Protein AF-A0A936YTB4-F1 (afdb_monomer_lite)

pLDDT: mean 82.26, std 15.96, range [36.53, 97.0]

Radius of gyration: 29.15 Å; chains: 1; bounding box: 83×36×81 Å

Sequence (225 aa):
MTKDDSEAEDSPKGRVSIDFSCGPGAAGRKSPIIRAAVAPFEARGIAELSDGVVSHCEGEIEAIADSLRDSLLQAFRAGATHFRAVVYARPLDEDACRSYIDSMTPVLASL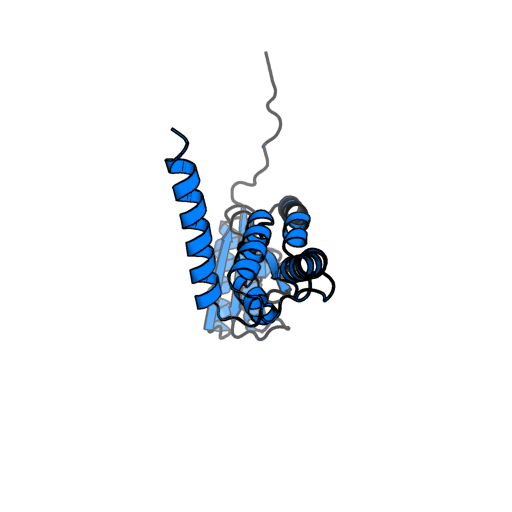NSEIVPINELRPSDVPLEWNGRLVAGVRELAAAPETVDVVDDQLRKARSIFGPLENLRRNERLKVLAWFRDQNVFQQRRAIDRIGVQMQVSRATIYNDMKALDRDDSDVSASGF

Foldseek 3Di:
DDDDDDDDPDFPQFKKKKKKFWDPDDFDDCDPLNCQLCVLCVVLVWDWDDLRGITMTMDGNVSVVRSNVRSVVRSVVSPTPDMDMDMGSGDDPVVVLVVVQVVCQVVLVVQQKDWAAPSRDDPPWDFDDDSNDGSTTIGRDDDDPPPCQPLNVLVVVLCVVLNQLEPDDLVSVLVSLVVCVVVVQVVDPCSLVVSCVRNVHDSVSSVVSVVVVVVVVVVVVVPPD

Organism: NCBI:txid2801340

Secondary structure (DSSP, 8-state):
------S-----TTEEEEEEEEESPPTTS--HHHHHHHHHHHTTT--EEE-SS-EEEEEEHHHHHHHHHHHHHHHHHTT-SEEEEEEESS---HHHHHHHHHHHHHHHHHTTEEEE-GGG--TTSEEEEETTEEEEEEEEPP--TTS--HHHHHHHHHHHHH---TT--HHHHHHHHHHHHHTTGGGSTTHHHHHHHHHT--HHHHHHHHHHHHHHHHHHHHS--

InterPro domains:
  IPR039445 Transcriptional regulator DauR-like, HTH domain [PF13309] (164-210)

Structure (mmCIF, N/CA/C/O backbone):
data_AF-A0A936YTB4-F1
#
_entry.id   AF-A0A936YTB4-F1
#
loop_
_atom_site.group_PDB
_atom_site.id
_atom_site.type_symbol
_atom_site.label_atom_id
_atom_site.label_alt_id
_atom_site.label_comp_id
_atom_site.label_asym_id
_atom_site.label_entity_id
_atom_site.label_seq_id
_atom_site.pdbx_PDB_ins_code
_atom_site.Cartn_x
_atom_site.Cartn_y
_atom_site.Cartn_z
_atom_site.occupancy
_atom_site.B_iso_or_equiv
_atom_site.auth_seq_id
_atom_site.auth_comp_id
_atom_site.auth_asym_id
_atom_site.auth_atom_id
_atom_site.pdbx_PDB_model_num
ATOM 1 N N . MET A 1 1 ? -50.003 -1.873 -15.690 1.00 38.47 1 MET A N 1
ATOM 2 C CA . MET A 1 1 ? -49.218 -3.103 -15.903 1.00 38.47 1 MET A CA 1
ATOM 3 C C . MET A 1 1 ? -47.769 -2.745 -15.616 1.00 38.47 1 MET A C 1
ATOM 5 O O . MET A 1 1 ? -47.223 -1.974 -16.386 1.00 38.47 1 MET A O 1
ATOM 9 N N . THR A 1 2 ? -47.288 -2.897 -14.373 1.00 36.53 2 THR A N 1
ATOM 10 C CA . THR A 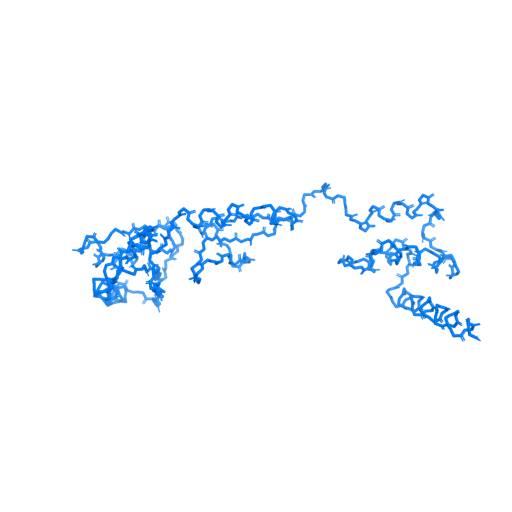1 2 ? -46.679 -4.128 -13.793 1.00 36.53 2 THR A CA 1
ATOM 11 C C . THR A 1 2 ? -45.489 -4.611 -14.618 1.00 36.53 2 THR A C 1
ATOM 13 O O . THR A 1 2 ? -45.676 -4.825 -15.807 1.00 36.53 2 THR A O 1
ATOM 16 N N . LYS A 1 3 ? -44.303 -4.911 -14.091 1.00 38.88 3 LYS A N 1
ATOM 17 C CA . LYS A 1 3 ? -43.636 -4.829 -12.776 1.00 38.88 3 LYS A CA 1
ATOM 18 C C . LYS A 1 3 ? -42.206 -5.351 -13.070 1.00 38.88 3 LYS A C 1
ATOM 20 O O . LYS A 1 3 ? -42.115 -6.216 -13.934 1.00 38.88 3 LYS A O 1
ATOM 25 N N . ASP A 1 4 ? -41.176 -4.794 -12.429 1.00 37.16 4 ASP A N 1
ATOM 26 C CA . ASP A 1 4 ? -39.853 -5.391 -12.094 1.00 37.16 4 ASP A CA 1
ATOM 27 C C . ASP A 1 4 ? -38.855 -4.226 -11.924 1.00 37.16 4 ASP A C 1
ATOM 29 O O . ASP A 1 4 ? -38.428 -3.643 -12.914 1.00 37.16 4 ASP A O 1
ATOM 33 N N . ASP A 1 5 ? -38.471 -3.723 -10.749 1.00 43.22 5 ASP A N 1
ATOM 34 C CA . ASP A 1 5 ? -38.626 -4.114 -9.340 1.00 43.22 5 ASP A CA 1
ATOM 35 C C . ASP A 1 5 ? -38.212 -5.550 -8.971 1.00 43.22 5 ASP A C 1
ATOM 37 O O . ASP A 1 5 ? -39.018 -6.301 -8.428 1.00 43.22 5 ASP A O 1
ATOM 41 N N . SER A 1 6 ? -36.941 -5.895 -9.224 1.00 38.47 6 SER A N 1
ATOM 42 C CA . SER A 1 6 ? -36.127 -6.855 -8.443 1.00 38.47 6 SER A CA 1
ATOM 43 C C . SER A 1 6 ? -34.658 -6.739 -8.923 1.00 38.47 6 SER A C 1
ATOM 45 O O . SER A 1 6 ? -34.424 -6.860 -10.118 1.00 38.47 6 SER A O 1
ATOM 47 N N . GLU A 1 7 ? -33.588 -6.484 -8.169 1.00 40.41 7 GLU A N 1
ATOM 48 C CA . GLU A 1 7 ? -33.283 -6.577 -6.741 1.00 40.41 7 GLU A CA 1
ATOM 49 C C . GLU A 1 7 ? -32.127 -5.592 -6.452 1.00 40.41 7 GLU A C 1
ATOM 51 O O . GLU A 1 7 ? -31.047 -5.693 -7.029 1.00 40.41 7 GLU A O 1
ATOM 56 N N . ALA A 1 8 ? -32.344 -4.617 -5.570 1.00 38.25 8 ALA A N 1
ATOM 57 C CA . ALA A 1 8 ? -31.276 -3.862 -4.904 1.00 38.25 8 ALA A CA 1
ATOM 58 C C . ALA A 1 8 ? -31.731 -3.499 -3.479 1.00 38.25 8 ALA A C 1
ATOM 60 O O . ALA A 1 8 ? -31.551 -2.382 -2.999 1.00 38.25 8 ALA A O 1
ATOM 61 N N . GLU A 1 9 ? -32.393 -4.447 -2.820 1.00 46.56 9 GLU A N 1
ATOM 62 C CA . GLU A 1 9 ? -32.713 -4.408 -1.397 1.00 46.56 9 GLU A CA 1
ATOM 63 C C . GLU A 1 9 ? -31.833 -5.452 -0.718 1.00 46.56 9 GLU A C 1
ATOM 65 O O . GLU A 1 9 ? -32.149 -6.629 -0.802 1.00 46.56 9 GLU A O 1
ATOM 70 N N . ASP A 1 10 ? -30.702 -5.022 -0.144 1.00 43.62 10 ASP A N 1
ATOM 71 C CA . ASP A 1 10 ? -30.275 -5.377 1.226 1.00 43.62 10 ASP A CA 1
ATOM 72 C C . ASP A 1 10 ? -28.914 -4.727 1.577 1.00 43.62 10 ASP A C 1
ATOM 74 O O . ASP A 1 10 ? -27.936 -5.383 1.921 1.00 43.62 10 ASP A O 1
ATOM 78 N N . SER A 1 11 ? -28.786 -3.400 1.441 1.00 44.41 11 SER A N 1
ATOM 79 C CA . SER A 1 11 ? -27.712 -2.697 2.160 1.00 44.41 11 SER A CA 1
ATOM 80 C C . SER A 1 11 ? -28.238 -2.380 3.558 1.00 44.41 11 SER A C 1
ATOM 82 O O . SER A 1 11 ? -29.158 -1.560 3.659 1.00 44.41 11 SER A O 1
ATOM 84 N N . PRO A 1 12 ? -27.697 -2.980 4.632 1.00 50.56 12 PRO A N 1
ATOM 85 C CA . PRO A 1 12 ? -28.202 -2.758 5.977 1.00 50.56 12 PRO A CA 1
ATOM 86 C C . PRO A 1 12 ? -27.953 -1.300 6.368 1.00 50.56 12 PRO A C 1
ATOM 88 O O . PRO A 1 12 ? -26.831 -0.883 6.665 1.00 50.56 12 PRO A O 1
ATOM 91 N N . LYS A 1 13 ? -29.015 -0.488 6.314 1.00 61.41 13 LYS A N 1
ATOM 92 C CA . LYS A 1 13 ? -29.000 0.905 6.765 1.00 61.41 13 LYS A CA 1
ATOM 93 C C . LYS A 1 13 ? -28.624 0.912 8.245 1.00 61.41 13 LYS A C 1
ATOM 95 O O . LYS A 1 13 ? -29.431 0.499 9.064 1.00 61.41 13 LYS A O 1
ATOM 100 N N . GLY A 1 14 ? -27.424 1.392 8.565 1.00 76.69 14 GLY A N 1
ATOM 101 C CA . GLY A 1 14 ? -26.952 1.512 9.947 1.00 76.69 14 GLY A CA 1
ATOM 102 C C . GLY A 1 14 ? -25.725 0.673 10.284 1.00 76.69 14 GLY A C 1
ATOM 103 O O . GLY A 1 14 ? -25.121 0.929 11.317 1.00 76.69 14 GLY A O 1
ATOM 104 N N . ARG A 1 15 ? -25.276 -0.245 9.418 1.00 85.31 15 ARG A N 1
ATOM 105 C CA . ARG A 1 15 ? -24.052 -1.017 9.681 1.00 85.31 15 ARG A CA 1
ATOM 106 C C . ARG A 1 15 ? -22.805 -0.329 9.155 1.00 85.31 15 ARG A C 1
ATOM 108 O O . ARG A 1 15 ? -22.782 0.184 8.038 1.00 85.31 15 ARG A O 1
ATOM 115 N N . VAL A 1 16 ? -21.754 -0.369 9.960 1.00 88.94 16 VAL A N 1
ATOM 116 C CA . VAL A 1 16 ? -20.437 0.175 9.635 1.00 88.94 16 VAL A CA 1
ATOM 117 C C . VAL A 1 16 ? -19.369 -0.864 9.921 1.00 88.94 16 VAL A C 1
ATOM 119 O O . VAL A 1 16 ? -19.544 -1.756 10.758 1.00 88.94 16 VAL A O 1
ATOM 122 N N . SER A 1 17 ? -18.245 -0.720 9.235 1.00 87.38 17 SER A N 1
ATOM 123 C CA . SER A 1 17 ? -17.042 -1.483 9.526 1.00 87.38 17 SER A CA 1
ATOM 124 C C . SER A 1 17 ? -15.992 -0.552 10.125 1.00 87.38 17 SER A C 1
ATOM 126 O O . SER A 1 17 ? -15.953 0.640 9.812 1.00 87.38 17 SER A O 1
ATOM 128 N N . ILE A 1 18 ? -15.157 -1.060 11.022 1.00 89.12 18 ILE A N 1
ATOM 129 C CA . ILE A 1 18 ? -14.092 -0.288 11.658 1.00 89.12 18 ILE A CA 1
ATOM 130 C C . ILE A 1 18 ? -12.795 -1.079 11.647 1.00 89.12 18 ILE A C 1
ATOM 132 O O . ILE A 1 18 ? -12.774 -2.250 12.017 1.00 89.12 18 ILE A O 1
ATOM 136 N N . ASP A 1 19 ? -11.723 -0.395 11.267 1.00 88.75 19 ASP A N 1
ATOM 137 C CA . ASP A 1 19 ? -10.351 -0.869 11.396 1.00 88.75 19 ASP A CA 1
ATOM 138 C C . ASP A 1 19 ? -9.654 -0.006 12.445 1.00 88.75 19 ASP A C 1
ATOM 140 O O . ASP A 1 19 ? -9.625 1.224 12.324 1.00 88.75 19 ASP A O 1
ATOM 144 N N . PHE A 1 20 ? -9.096 -0.616 13.491 1.00 89.50 20 PHE A N 1
ATOM 145 C CA . PHE A 1 20 ? -8.374 0.123 14.526 1.00 89.50 20 PHE A CA 1
ATOM 146 C C . PHE A 1 20 ? -7.052 -0.525 14.935 1.00 89.50 20 PHE A C 1
ATOM 148 O O . PHE A 1 20 ? -6.851 -1.732 14.829 1.00 89.50 20 PHE A O 1
ATOM 155 N N . SER A 1 21 ? -6.126 0.306 15.411 1.00 88.00 21 SER A N 1
ATOM 156 C CA . SER A 1 21 ? -4.825 -0.118 15.925 1.00 88.00 21 SER A CA 1
ATOM 157 C C . SER A 1 21 ? -4.344 0.783 17.062 1.00 88.00 21 SER A C 1
ATOM 159 O O . SER A 1 21 ? -4.637 1.981 17.125 1.00 88.00 21 SER A O 1
ATOM 161 N N . CYS A 1 22 ? -3.573 0.209 17.983 1.00 86.81 22 CYS A N 1
ATOM 162 C CA . CYS A 1 22 ? -3.023 0.910 19.142 1.00 86.81 22 CYS A CA 1
ATOM 163 C C . CYS A 1 22 ? -1.668 0.318 19.554 1.00 86.81 22 CYS A C 1
ATOM 165 O O . CYS A 1 22 ? -1.460 -0.892 19.459 1.00 86.81 22 CYS A O 1
ATOM 167 N N . GLY A 1 23 ? -0.746 1.165 20.018 1.00 81.38 23 GLY A N 1
ATOM 168 C CA . GLY A 1 23 ? 0.627 0.774 20.367 1.00 81.38 23 GLY A CA 1
ATOM 169 C C . GLY A 1 23 ? 1.121 1.379 21.686 1.00 81.38 23 GLY A C 1
ATOM 170 O O . GLY A 1 23 ? 0.401 2.193 22.258 1.00 81.38 23 GLY A O 1
ATOM 171 N N . PRO A 1 24 ? 2.317 1.003 22.194 1.00 68.75 24 PRO A N 1
ATOM 172 C CA . PRO A 1 24 ? 3.415 0.370 21.457 1.00 68.75 24 PRO A CA 1
ATOM 173 C C . PRO A 1 24 ? 3.308 -1.164 21.466 1.00 68.75 24 PRO A C 1
ATOM 175 O O . PRO A 1 24 ? 3.746 -1.834 22.397 1.00 68.75 24 PRO A O 1
ATOM 178 N N . GLY A 1 25 ? 2.694 -1.754 20.443 1.00 58.00 25 GLY A N 1
ATOM 179 C CA . GLY A 1 25 ? 2.668 -3.203 20.257 1.00 58.00 25 GLY A CA 1
ATOM 180 C C . GLY A 1 25 ? 3.767 -3.601 19.282 1.00 58.00 25 GLY A C 1
ATOM 181 O O . GLY A 1 25 ? 3.726 -3.183 18.131 1.00 58.00 25 GLY A O 1
ATOM 182 N N . ALA A 1 26 ? 4.753 -4.384 19.724 1.00 48.59 26 ALA A N 1
ATOM 183 C CA . ALA A 1 26 ? 5.657 -5.064 18.799 1.00 48.59 26 ALA A CA 1
ATOM 184 C C . ALA A 1 26 ? 4.886 -6.175 18.062 1.00 48.59 26 ALA A C 1
ATOM 186 O O . ALA A 1 26 ? 4.072 -6.870 18.676 1.00 48.59 26 ALA A O 1
ATOM 187 N N . ALA A 1 27 ? 5.146 -6.337 16.763 1.00 50.81 27 ALA A N 1
ATOM 188 C CA . ALA A 1 27 ? 4.494 -7.335 15.917 1.00 50.81 27 ALA A CA 1
ATOM 189 C C . ALA A 1 27 ? 4.595 -8.759 16.510 1.00 50.81 27 ALA A C 1
ATOM 191 O O . ALA A 1 27 ? 5.645 -9.159 17.015 1.00 50.81 27 ALA A O 1
ATOM 192 N N . GLY A 1 28 ? 3.506 -9.534 16.428 1.00 48.72 28 GLY A N 1
ATOM 193 C CA . GLY A 1 28 ? 3.531 -10.994 16.619 1.00 48.72 28 GLY A CA 1
ATOM 194 C C . GLY A 1 28 ? 2.867 -11.567 17.881 1.00 48.72 28 GLY A C 1
ATOM 195 O O . GLY A 1 28 ? 2.700 -12.781 17.958 1.00 48.72 28 GLY A O 1
ATOM 196 N N . ARG A 1 29 ? 2.432 -10.759 18.861 1.00 55.53 29 ARG A N 1
ATOM 197 C CA . ARG A 1 29 ? 1.528 -11.199 19.954 1.00 55.53 29 ARG A CA 1
ATOM 198 C C . ARG A 1 29 ? 0.575 -10.068 20.339 1.00 55.53 29 ARG A C 1
ATOM 200 O O . ARG A 1 29 ? 1.032 -8.942 20.506 1.00 55.53 29 ARG A O 1
ATOM 207 N N . LYS A 1 30 ? -0.719 -10.363 20.567 1.00 61.91 30 LYS A N 1
ATOM 208 C CA . LYS A 1 30 ? -1.669 -9.369 21.109 1.00 61.91 30 LYS A CA 1
ATOM 209 C C . LYS A 1 30 ? -1.152 -8.868 22.460 1.00 61.91 30 LYS A C 1
ATOM 211 O O . LYS A 1 30 ? -1.231 -9.565 23.478 1.00 61.91 30 LYS A O 1
ATOM 216 N N . SER A 1 31 ? -0.580 -7.668 22.440 1.00 74.38 31 SER A N 1
ATOM 217 C CA . SER A 1 31 ? -0.161 -6.926 23.624 1.00 74.38 31 SER A CA 1
ATOM 218 C C . SER A 1 31 ? -1.348 -6.795 24.591 1.00 74.38 31 SER A C 1
ATOM 220 O O . SER A 1 31 ? -2.493 -6.739 24.131 1.00 74.38 31 SER A O 1
ATOM 222 N N . PRO A 1 32 ? -1.124 -6.718 25.917 1.00 82.81 32 PRO A N 1
ATOM 223 C CA . PRO A 1 32 ? -2.170 -6.333 26.867 1.00 82.81 32 PRO A CA 1
ATOM 224 C C . PRO A 1 32 ? -2.962 -5.093 26.424 1.00 82.81 32 PRO A C 1
ATOM 226 O O . PRO A 1 32 ? -4.165 -5.036 26.656 1.00 82.81 32 PRO A O 1
ATOM 229 N N . ILE A 1 33 ? -2.310 -4.162 25.716 1.00 86.81 33 ILE A N 1
ATOM 230 C CA . ILE A 1 33 ? -2.932 -2.969 25.130 1.00 86.81 33 ILE A CA 1
ATOM 231 C C . ILE A 1 33 ? -3.967 -3.343 24.060 1.00 86.81 33 ILE A C 1
ATOM 233 O O . ILE A 1 33 ? -5.092 -2.862 24.112 1.00 86.81 33 ILE A O 1
ATOM 237 N N . ILE A 1 34 ? -3.618 -4.237 23.126 1.00 85.88 34 ILE A N 1
ATOM 238 C CA . ILE A 1 34 ? -4.533 -4.678 22.060 1.00 85.88 34 ILE A CA 1
ATOM 239 C C . ILE A 1 34 ? -5.717 -5.432 22.669 1.00 85.88 34 ILE A C 1
ATOM 241 O O . ILE A 1 34 ? -6.857 -5.162 22.317 1.00 85.88 34 ILE A O 1
ATOM 245 N N . ARG A 1 35 ? -5.479 -6.319 23.646 1.00 87.75 35 ARG A N 1
ATOM 246 C CA . ARG A 1 35 ? -6.578 -7.006 24.350 1.00 87.75 35 ARG A CA 1
ATOM 247 C C . ARG A 1 35 ? -7.530 -6.024 25.037 1.00 87.75 35 ARG A C 1
ATOM 249 O O . ARG A 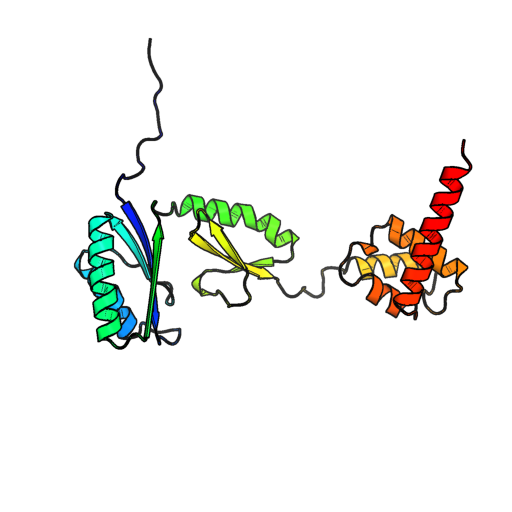1 35 ? -8.738 -6.194 24.940 1.00 87.75 35 ARG A O 1
ATOM 256 N N . ALA A 1 36 ? -6.995 -4.995 25.694 1.00 90.56 36 ALA A N 1
ATOM 257 C CA . ALA A 1 36 ? -7.808 -3.954 26.320 1.00 90.56 36 ALA A CA 1
ATOM 258 C C . ALA A 1 36 ? -8.600 -3.130 25.289 1.00 90.56 36 ALA A C 1
ATOM 260 O O . ALA A 1 36 ? -9.737 -2.753 25.550 1.00 90.56 36 ALA A O 1
ATOM 261 N N . ALA A 1 37 ? -8.025 -2.874 24.113 1.00 91.06 37 ALA A N 1
ATOM 262 C CA . ALA A 1 37 ? -8.711 -2.180 23.029 1.00 91.06 37 ALA A CA 1
ATOM 263 C C . ALA A 1 37 ? -9.830 -3.030 22.396 1.00 91.06 37 ALA A C 1
ATOM 265 O O . ALA A 1 37 ? -10.857 -2.495 21.989 1.00 91.06 37 ALA A O 1
ATOM 266 N N . VAL A 1 38 ? -9.660 -4.348 22.327 1.00 91.38 38 VAL A N 1
ATOM 267 C CA . VAL A 1 38 ? -10.633 -5.268 21.717 1.00 91.38 38 VAL A CA 1
ATOM 268 C C . VAL A 1 38 ? -11.798 -5.596 22.652 1.00 91.38 38 VAL A C 1
ATOM 270 O O . VAL A 1 38 ? -12.937 -5.687 22.196 1.00 91.38 38 VAL A O 1
ATOM 273 N N . ALA A 1 39 ? -11.544 -5.732 23.957 1.00 92.94 39 ALA A N 1
ATOM 274 C CA . ALA A 1 39 ? -12.531 -6.210 24.929 1.00 92.94 39 ALA A CA 1
ATOM 275 C C . ALA A 1 39 ? -13.912 -5.510 24.870 1.00 92.94 39 ALA A C 1
ATOM 277 O O . ALA A 1 39 ? -14.925 -6.193 25.032 1.00 92.94 39 ALA A O 1
ATOM 278 N N . PRO A 1 40 ? -14.025 -4.190 24.611 1.00 95.56 40 PRO A N 1
ATOM 279 C CA . PRO A 1 40 ? -15.326 -3.526 24.487 1.00 95.56 40 PRO A CA 1
ATOM 280 C C . PRO A 1 40 ? -16.185 -3.974 23.304 1.00 95.56 40 PRO A C 1
ATOM 282 O O . PRO A 1 40 ? -17.411 -3.885 23.403 1.00 95.56 40 PRO A O 1
ATOM 285 N N . PHE A 1 41 ? -15.556 -4.430 22.216 1.00 94.06 41 PHE A N 1
ATOM 286 C CA . PHE A 1 41 ? -16.239 -4.998 21.053 1.00 94.06 41 PHE A CA 1
ATOM 287 C C . PHE A 1 41 ? -16.739 -6.410 21.377 1.00 94.06 41 PHE A C 1
ATOM 289 O O . PHE A 1 41 ? -17.930 -6.691 21.234 1.00 94.06 41 PHE A O 1
ATOM 296 N N . GLU A 1 42 ? -15.871 -7.259 21.938 1.00 91.31 42 GLU A N 1
A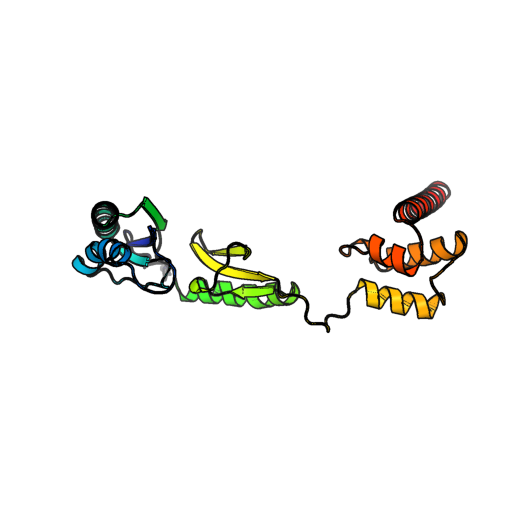TOM 297 C CA . GLU A 1 42 ? -16.225 -8.625 22.357 1.00 91.31 42 GLU A CA 1
ATOM 298 C C . GLU A 1 42 ? -17.358 -8.635 23.395 1.00 91.31 42 GLU A C 1
ATOM 300 O O . GLU A 1 42 ? -18.299 -9.422 23.287 1.00 91.31 42 GLU A O 1
ATOM 305 N N . ALA A 1 43 ? -17.327 -7.715 24.367 1.00 92.38 43 ALA A N 1
ATOM 306 C CA . ALA A 1 43 ? -18.363 -7.582 25.395 1.00 92.38 43 ALA A CA 1
ATOM 307 C C . ALA A 1 43 ? -19.756 -7.252 24.827 1.00 92.38 43 ALA A C 1
ATOM 309 O O . ALA A 1 43 ? -20.764 -7.477 25.497 1.00 92.38 43 ALA A O 1
ATOM 310 N N . ARG A 1 44 ? -19.817 -6.722 23.600 1.00 93.12 44 ARG A N 1
ATOM 311 C CA . ARG A 1 44 ? -21.055 -6.418 22.870 1.00 93.12 44 ARG A CA 1
ATOM 312 C C . ARG A 1 44 ? -21.384 -7.460 21.800 1.00 93.12 44 ARG A C 1
ATOM 314 O O . ARG A 1 44 ? -22.303 -7.251 21.016 1.00 93.12 44 ARG A O 1
ATOM 321 N N . GLY A 1 45 ? -20.653 -8.576 21.770 1.00 88.62 45 GLY A N 1
ATOM 322 C CA . GLY A 1 45 ? -20.836 -9.637 20.781 1.00 88.62 45 GLY A CA 1
ATOM 323 C C . GLY A 1 45 ? -20.379 -9.253 19.373 1.00 88.62 45 GLY A C 1
ATOM 324 O O . GLY A 1 45 ? -20.770 -9.912 18.413 1.00 88.62 45 GLY A O 1
ATOM 325 N N . ILE A 1 46 ? -19.573 -8.197 19.235 1.00 89.88 46 ILE A N 1
ATOM 326 C CA . ILE A 1 46 ? -19.010 -7.784 17.951 1.00 89.88 46 ILE A CA 1
ATOM 327 C C . ILE A 1 46 ? -17.738 -8.595 17.726 1.00 89.88 46 ILE A C 1
ATOM 329 O O . ILE A 1 46 ? -16.769 -8.464 18.477 1.00 89.88 46 ILE A O 1
ATOM 333 N N . ALA A 1 47 ? -17.765 -9.459 16.713 1.00 81.94 47 ALA A N 1
ATOM 334 C CA . ALA A 1 47 ? -16.628 -10.295 16.367 1.00 81.94 47 ALA A CA 1
ATOM 335 C C . ALA A 1 47 ? -15.468 -9.435 15.854 1.00 81.94 47 ALA A C 1
ATOM 337 O O . ALA A 1 47 ? -15.651 -8.574 14.993 1.00 81.94 47 ALA A O 1
ATOM 338 N N . GLU A 1 48 ? -14.276 -9.703 16.380 1.00 80.56 48 GLU A N 1
ATOM 339 C CA . GLU A 1 48 ? -13.037 -9.114 15.896 1.00 80.56 48 GLU A CA 1
ATOM 340 C C . GLU A 1 48 ? -12.330 -10.102 14.963 1.00 80.56 48 GLU A C 1
ATOM 342 O O . GLU A 1 48 ? -12.014 -11.233 15.344 1.00 80.56 48 GLU A O 1
ATOM 347 N N . LEU A 1 49 ? -12.005 -9.639 13.763 1.00 74.62 49 LEU A N 1
ATOM 348 C CA . LEU A 1 49 ? -11.040 -10.266 12.872 1.00 74.62 49 LEU A CA 1
ATOM 349 C C . LEU A 1 49 ? -9.719 -9.509 13.028 1.00 74.62 49 LEU A C 1
ATOM 351 O O . LEU A 1 49 ? -9.628 -8.328 12.715 1.00 74.62 49 LEU A O 1
ATOM 355 N N . SER A 1 50 ? -8.693 -10.164 13.567 1.00 69.62 50 SER A N 1
ATOM 356 C CA . SER A 1 50 ? -7.386 -9.538 13.790 1.00 69.62 50 SER A CA 1
ATOM 357 C C . SER A 1 50 ? -6.336 -10.179 12.906 1.00 69.62 50 SER A C 1
ATOM 359 O O . SER A 1 50 ? -6.166 -11.398 12.934 1.00 69.62 50 SER A O 1
ATOM 361 N N . ASP A 1 51 ? -5.582 -9.353 12.192 1.00 62.62 51 ASP A N 1
ATOM 362 C CA . ASP A 1 51 ? -4.430 -9.783 11.397 1.00 62.62 51 ASP A CA 1
ATOM 363 C C . ASP A 1 51 ? -3.099 -9.686 12.180 1.00 62.62 51 ASP A C 1
ATOM 365 O O . ASP A 1 51 ? -2.021 -9.975 11.660 1.00 62.62 51 ASP A O 1
ATOM 369 N N . GLY A 1 52 ? -3.176 -9.307 13.463 1.00 59.81 52 GLY A N 1
ATOM 370 C CA . GLY A 1 52 ? -2.037 -9.110 14.360 1.00 59.81 52 GLY A CA 1
ATOM 371 C C . GLY A 1 52 ? -1.504 -7.673 14.420 1.00 59.81 52 GLY A C 1
ATOM 372 O O . GLY A 1 52 ? -0.706 -7.382 15.316 1.00 59.81 52 GLY A O 1
ATOM 373 N N . VAL A 1 53 ? -1.957 -6.780 13.535 1.00 65.38 53 VAL A N 1
ATOM 374 C CA . VAL A 1 53 ? -1.558 -5.359 13.475 1.00 65.38 53 VAL A CA 1
ATOM 375 C C . VAL A 1 53 ? -2.775 -4.437 13.570 1.00 65.38 53 VAL A C 1
ATOM 377 O O . VAL A 1 53 ? -2.726 -3.411 14.256 1.00 65.38 53 VAL A O 1
ATOM 380 N N . VAL A 1 54 ? -3.869 -4.823 12.923 1.00 76.12 54 VAL A N 1
ATOM 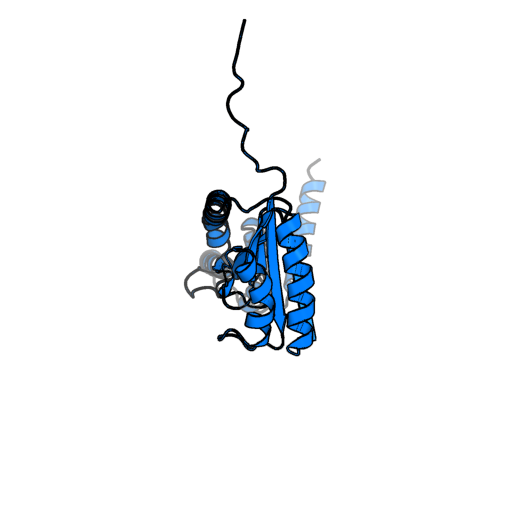381 C CA . VAL A 1 54 ? -5.145 -4.119 12.874 1.00 76.12 54 VAL A CA 1
ATOM 382 C C . VAL A 1 54 ? -6.249 -5.058 13.360 1.00 76.12 54 VAL A C 1
ATOM 384 O O . VAL A 1 54 ? -6.261 -6.263 13.100 1.00 76.12 54 VAL A O 1
ATOM 387 N N . SER A 1 55 ? -7.168 -4.488 14.127 1.00 85.12 55 SER A N 1
ATOM 388 C CA . SER A 1 55 ? -8.390 -5.133 14.584 1.00 85.12 55 SER A CA 1
ATOM 389 C C . SER A 1 55 ? -9.542 -4.656 13.712 1.00 85.12 55 SER A C 1
ATOM 391 O O . SER A 1 55 ? -9.783 -3.449 13.619 1.00 85.12 55 SER A O 1
ATOM 393 N N . HIS A 1 56 ? -10.234 -5.601 13.084 1.00 86.50 56 HIS A N 1
ATOM 394 C CA . HIS A 1 56 ? -11.388 -5.354 12.238 1.00 86.50 56 HIS A CA 1
ATOM 395 C C . HIS A 1 56 ? -12.676 -5.790 12.934 1.00 86.50 56 HIS A C 1
ATOM 397 O O . HIS A 1 56 ? -12.774 -6.930 13.390 1.00 86.50 56 HIS A O 1
ATOM 403 N N . CYS A 1 57 ? -13.669 -4.906 12.977 1.00 88.50 57 CYS A N 1
ATOM 404 C CA . CYS A 1 57 ? -14.986 -5.188 13.539 1.00 88.50 57 CYS A CA 1
ATOM 405 C C . CYS A 1 57 ? -16.089 -4.658 12.616 1.00 88.50 57 CYS A C 1
ATOM 407 O O . CYS A 1 57 ? -15.941 -3.601 12.000 1.00 88.50 57 CYS A O 1
ATOM 409 N N . GLU A 1 58 ? -17.236 -5.335 12.594 1.00 88.69 58 GLU A N 1
ATOM 410 C CA . GLU A 1 58 ? -18.428 -4.885 11.870 1.00 88.69 58 GLU A CA 1
ATOM 411 C C . GLU A 1 58 ? -19.672 -4.970 12.751 1.00 88.69 58 GLU A C 1
ATOM 413 O O . GLU A 1 58 ? -19.857 -5.928 13.502 1.00 88.69 58 GLU A O 1
ATOM 418 N N . GLY A 1 59 ? -20.559 -3.983 12.648 1.00 89.12 59 GLY A N 1
ATOM 419 C CA . GLY A 1 59 ? -21.789 -3.971 13.432 1.00 89.12 59 GLY A CA 1
ATOM 420 C C . GLY A 1 59 ? -22.636 -2.732 13.191 1.00 89.12 59 GLY A C 1
ATOM 421 O O . GLY A 1 59 ? -22.330 -1.916 12.324 1.00 89.12 59 GLY A O 1
ATOM 422 N N . GLU A 1 60 ? -23.707 -2.595 13.968 1.00 90.75 60 GLU A N 1
ATOM 423 C CA . GLU A 1 60 ? -24.546 -1.392 13.962 1.00 90.75 60 GLU A CA 1
ATOM 424 C C . GLU A 1 60 ? -23.754 -0.165 14.431 1.00 90.75 60 GLU A C 1
ATOM 426 O O . GLU A 1 60 ? -22.911 -0.254 15.330 1.00 90.75 60 GLU A O 1
ATOM 431 N N . ILE A 1 61 ? -24.035 0.992 13.835 1.00 90.38 61 ILE A N 1
ATOM 432 C CA . ILE A 1 61 ? -23.277 2.229 14.028 1.00 90.38 61 ILE A CA 1
ATOM 433 C C . ILE A 1 61 ? -23.249 2.672 15.488 1.00 90.38 61 ILE A C 1
ATOM 435 O O . ILE A 1 61 ? -22.181 3.051 15.972 1.00 90.38 61 ILE A O 1
ATOM 439 N N . GLU A 1 62 ? -24.365 2.575 16.221 1.00 91.25 62 GLU A N 1
ATOM 440 C CA . GLU A 1 62 ? -24.382 2.923 17.644 1.00 91.25 62 GLU A CA 1
ATOM 441 C C . GLU A 1 62 ? -23.512 1.961 18.461 1.00 91.25 62 GLU A C 1
ATOM 443 O O . GLU A 1 62 ? -22.725 2.395 19.304 1.00 91.25 62 GLU A O 1
ATOM 448 N N . ALA A 1 63 ? -23.591 0.659 18.169 1.00 92.81 63 ALA A N 1
ATOM 449 C CA . ALA A 1 63 ? -22.813 -0.359 18.869 1.00 92.81 63 ALA A CA 1
ATOM 450 C C . ALA A 1 63 ? -21.307 -0.202 18.606 1.00 92.81 63 ALA A C 1
ATOM 452 O O . ALA A 1 63 ? -20.501 -0.316 19.536 1.00 92.81 63 ALA A O 1
ATOM 453 N N . ILE A 1 64 ? -20.920 0.113 17.367 1.00 93.56 64 ILE A N 1
ATOM 454 C CA . ILE A 1 64 ? -19.530 0.398 16.995 1.00 93.56 64 ILE A CA 1
ATOM 455 C C . ILE A 1 64 ? -19.045 1.695 17.647 1.00 93.56 64 ILE A C 1
ATOM 457 O O . ILE A 1 64 ? -17.946 1.711 18.200 1.00 93.56 64 ILE A O 1
ATOM 461 N N . ALA A 1 65 ? -19.849 2.760 17.650 1.00 93.44 65 ALA A N 1
ATOM 462 C CA . ALA A 1 65 ? -19.478 4.035 18.263 1.00 93.44 65 ALA A CA 1
ATOM 463 C C . ALA A 1 65 ? -19.259 3.908 19.782 1.00 93.44 65 ALA A C 1
ATOM 465 O O . ALA A 1 65 ? -18.246 4.386 20.305 1.00 93.44 65 ALA A O 1
ATOM 466 N N . ASP A 1 66 ? -20.160 3.217 20.486 1.00 95.50 66 ASP A N 1
ATOM 467 C CA . ASP A 1 66 ? -20.013 2.944 21.918 1.00 95.50 66 ASP A CA 1
ATOM 468 C C . ASP A 1 66 ? -18.793 2.061 22.213 1.00 95.50 66 ASP A C 1
ATOM 470 O O . ASP A 1 66 ? -18.047 2.327 23.161 1.00 95.50 66 ASP A O 1
ATOM 474 N N . SER A 1 67 ? -18.555 1.039 21.384 1.00 96.69 67 SER A N 1
ATOM 475 C CA . SER A 1 67 ? -17.380 0.166 21.508 1.00 96.69 67 SER A CA 1
ATOM 476 C C . SER A 1 67 ? -16.084 0.937 21.290 1.00 96.69 67 SER A C 1
ATOM 478 O O . SER A 1 67 ? -15.146 0.789 22.069 1.00 96.69 67 SER A O 1
ATOM 480 N N . LEU A 1 68 ? -16.039 1.805 20.276 1.00 95.56 68 LEU A N 1
ATOM 481 C CA . LEU A 1 68 ? -14.882 2.631 19.947 1.00 95.56 68 LEU A CA 1
ATOM 482 C C . LEU A 1 68 ? -14.541 3.606 21.080 1.00 95.56 68 LEU A C 1
ATOM 484 O O . LEU A 1 68 ? -13.370 3.738 21.442 1.00 95.56 68 LEU A O 1
ATOM 488 N N . ARG A 1 69 ? -15.551 4.257 21.675 1.00 96.75 69 ARG A N 1
ATOM 489 C CA . ARG A 1 69 ? -15.362 5.131 22.845 1.00 96.75 69 ARG A CA 1
ATOM 490 C C . ARG A 1 69 ? -14.687 4.372 23.985 1.00 96.75 69 ARG A C 1
ATOM 492 O O . ARG A 1 69 ? -13.684 4.832 24.532 1.00 96.75 69 ARG A O 1
ATOM 499 N N . ASP A 1 70 ? -15.243 3.221 24.349 1.00 97.00 70 ASP A N 1
ATOM 500 C CA . ASP A 1 70 ? -14.751 2.432 25.477 1.00 97.00 70 ASP A CA 1
ATOM 501 C C . ASP A 1 70 ? -13.370 1.824 25.170 1.00 97.00 70 ASP A C 1
ATOM 503 O O . ASP A 1 70 ? -12.501 1.802 26.042 1.00 97.00 70 ASP A O 1
ATOM 507 N N . SER A 1 71 ? -13.147 1.399 23.923 1.00 95.06 71 SER A N 1
ATOM 508 C CA . SER A 1 71 ? -11.881 0.864 23.405 1.00 95.06 71 SER A CA 1
ATOM 509 C C . SER A 1 71 ? -10.752 1.878 23.518 1.00 95.06 71 SER A C 1
ATOM 511 O O . SER A 1 71 ? -9.714 1.581 24.113 1.00 95.06 71 SER A O 1
ATOM 513 N N . LEU A 1 72 ? -10.985 3.107 23.049 1.00 94.94 72 LEU A N 1
ATOM 514 C CA . LEU A 1 72 ? -10.027 4.202 23.150 1.00 94.94 72 LEU A CA 1
ATOM 515 C C . LEU A 1 72 ? -9.638 4.453 24.614 1.00 94.94 72 LEU A C 1
ATOM 517 O O . LEU A 1 72 ? -8.452 4.519 24.943 1.00 94.94 72 LEU A O 1
ATOM 521 N N . LEU A 1 73 ? -10.623 4.537 25.515 1.00 95.81 73 LEU A N 1
ATOM 522 C CA . LEU A 1 73 ? -10.373 4.764 26.941 1.00 95.81 73 LEU A CA 1
ATOM 523 C C . LEU A 1 73 ? -9.582 3.618 27.587 1.00 95.81 73 LEU A C 1
ATOM 525 O O . LEU A 1 73 ? -8.666 3.871 28.375 1.00 95.81 73 LEU A O 1
ATOM 529 N N . GLN A 1 74 ? -9.921 2.367 27.277 1.00 94.56 74 GLN A N 1
ATOM 530 C CA . GLN A 1 74 ? -9.237 1.199 27.834 1.00 94.56 74 GLN A CA 1
ATOM 531 C C . GLN A 1 74 ? -7.815 1.047 27.289 1.00 94.56 74 GLN A C 1
ATOM 533 O O . GLN A 1 74 ? -6.903 0.767 28.068 1.00 94.56 74 GLN A O 1
ATOM 538 N N . ALA A 1 75 ? -7.599 1.315 26.000 1.00 92.00 75 ALA A N 1
ATOM 539 C CA . ALA A 1 75 ? -6.277 1.289 25.385 1.00 92.00 75 ALA A CA 1
ATOM 540 C C . ALA A 1 75 ? -5.320 2.280 26.070 1.00 92.00 75 ALA A C 1
ATOM 542 O O . ALA A 1 75 ? -4.231 1.893 26.497 1.00 92.00 75 ALA A O 1
ATOM 543 N N . PHE A 1 76 ? -5.738 3.538 26.257 1.00 92.81 76 PHE A N 1
ATOM 544 C CA . PHE A 1 76 ? -4.907 4.542 26.935 1.00 92.81 76 PHE A CA 1
ATOM 545 C C . PHE A 1 76 ? -4.666 4.211 28.412 1.00 92.81 76 PHE A C 1
ATOM 547 O O . PHE A 1 76 ? -3.548 4.372 28.900 1.00 92.81 76 PHE A O 1
ATOM 554 N N . ARG A 1 77 ? -5.664 3.666 29.123 1.00 92.38 77 ARG A N 1
ATOM 555 C CA . ARG A 1 77 ? -5.480 3.177 30.505 1.00 92.38 77 ARG A CA 1
ATOM 556 C C . ARG A 1 77 ? -4.498 2.009 30.596 1.00 92.38 77 ARG A C 1
ATOM 558 O O . ARG A 1 77 ? -3.795 1.891 31.594 1.00 92.38 77 ARG A O 1
ATOM 565 N N . ALA A 1 78 ? -4.434 1.175 29.562 1.00 90.19 78 ALA A N 1
ATOM 566 C CA . ALA A 1 78 ? -3.477 0.080 29.451 1.00 90.19 78 ALA A CA 1
ATOM 567 C C . ALA A 1 78 ? -2.069 0.538 29.014 1.00 90.19 78 ALA A C 1
ATOM 569 O O . ALA A 1 78 ? -1.174 -0.297 28.892 1.00 90.19 78 ALA A O 1
ATOM 570 N N . GLY A 1 79 ? -1.857 1.844 28.798 1.00 89.12 79 GLY A N 1
ATOM 571 C CA . GLY A 1 79 ? -0.561 2.420 28.439 1.00 89.12 79 GLY A CA 1
ATOM 572 C C . GLY A 1 79 ? -0.350 2.636 26.941 1.00 89.12 79 GLY A C 1
ATOM 573 O O . GLY A 1 79 ? 0.798 2.758 26.512 1.00 89.12 79 GLY A O 1
ATOM 574 N N . ALA A 1 80 ? -1.418 2.676 26.135 1.00 89.44 80 ALA A N 1
ATOM 575 C CA . ALA A 1 80 ? -1.283 3.044 24.731 1.00 89.44 80 ALA A CA 1
ATOM 576 C C . ALA A 1 80 ? -0.724 4.468 24.579 1.00 89.44 80 ALA A C 1
ATOM 578 O O . ALA A 1 80 ? -1.142 5.386 25.280 1.00 89.44 80 ALA A O 1
ATOM 579 N N . THR A 1 81 ? 0.190 4.670 23.635 1.00 89.19 81 THR A N 1
ATOM 580 C CA . THR A 1 81 ? 0.704 6.002 23.270 1.00 89.19 81 THR A CA 1
ATOM 581 C C . THR A 1 81 ? -0.032 6.596 22.075 1.00 89.19 81 THR A C 1
ATOM 583 O O . THR A 1 81 ? -0.036 7.811 21.893 1.00 89.19 81 THR A O 1
ATOM 586 N N . HIS A 1 82 ? -0.682 5.753 21.274 1.00 88.25 82 HIS A N 1
ATOM 587 C CA . HIS A 1 82 ? -1.532 6.165 20.167 1.00 88.25 82 HIS A CA 1
ATOM 588 C C . HIS A 1 82 ? -2.686 5.182 19.968 1.00 88.25 82 HIS A C 1
ATOM 590 O O . HIS A 1 82 ? -2.576 3.992 20.271 1.00 88.25 82 HIS A O 1
ATOM 596 N N . PHE A 1 83 ? -3.763 5.690 19.377 1.00 91.19 83 PHE A N 1
ATOM 597 C CA . PHE A 1 83 ? -4.923 4.928 18.940 1.00 91.19 83 PHE A CA 1
ATOM 598 C C . PHE A 1 83 ? -5.365 5.485 17.585 1.00 91.19 83 PHE A C 1
ATOM 600 O O . PHE A 1 83 ? -5.547 6.696 17.446 1.00 91.19 83 PHE A O 1
ATOM 607 N N . ARG A 1 84 ? -5.496 4.625 16.579 1.00 89.62 84 ARG A N 1
ATOM 608 C CA . ARG A 1 84 ? -5.990 4.980 15.247 1.00 89.62 84 ARG A CA 1
ATOM 609 C C . ARG A 1 84 ? -7.230 4.150 14.976 1.00 89.62 84 ARG A C 1
ATOM 611 O O . ARG A 1 84 ? -7.201 2.949 15.199 1.00 89.62 84 ARG A O 1
ATOM 618 N N . ALA A 1 85 ? -8.271 4.788 14.466 1.00 90.62 85 ALA A N 1
ATOM 619 C CA . ALA A 1 85 ? -9.449 4.111 13.959 1.00 90.62 85 ALA A CA 1
ATOM 620 C C . ALA A 1 85 ? -9.869 4.733 12.631 1.00 90.62 85 ALA A C 1
ATOM 622 O O . ALA A 1 85 ? -9.788 5.952 12.461 1.00 90.62 85 ALA A O 1
ATOM 623 N N . VAL A 1 86 ? -10.326 3.886 11.720 1.00 88.00 86 VAL A N 1
ATOM 624 C CA . VAL A 1 86 ? -10.952 4.264 10.457 1.00 88.00 86 VAL A CA 1
ATOM 625 C C . VAL A 1 86 ? -12.306 3.575 10.409 1.00 88.00 86 VAL A C 1
ATOM 627 O O . VAL A 1 86 ? -12.389 2.370 10.620 1.00 88.00 86 VAL A O 1
ATOM 630 N N . VAL A 1 87 ? -13.364 4.349 10.178 1.00 88.50 87 VAL A N 1
ATOM 631 C CA . VAL A 1 87 ? -14.741 3.849 10.116 1.00 88.50 87 VAL A CA 1
ATOM 632 C C . VAL A 1 87 ? -15.241 3.972 8.685 1.00 88.50 87 VAL A C 1
ATOM 634 O O . VAL A 1 87 ? -15.121 5.033 8.070 1.00 88.50 87 VAL A O 1
ATOM 637 N N . TYR A 1 88 ? -15.833 2.899 8.183 1.00 83.94 88 TYR A N 1
ATOM 638 C CA . TYR A 1 88 ? -16.374 2.793 6.840 1.00 83.94 88 TYR A CA 1
ATOM 639 C C . TYR A 1 88 ? -17.896 2.715 6.908 1.00 83.94 88 TYR A C 1
ATOM 641 O O . TYR A 1 88 ? -18.465 1.907 7.639 1.00 83.94 88 TYR A O 1
ATOM 649 N N . ALA A 1 89 ? -18.567 3.551 6.116 1.00 77.88 89 ALA A N 1
ATOM 650 C CA . ALA A 1 89 ? -20.027 3.653 6.099 1.00 77.88 89 ALA A CA 1
ATOM 651 C C . ALA A 1 89 ? -20.740 2.432 5.483 1.00 77.88 89 ALA A C 1
ATOM 653 O O . ALA A 1 89 ? -21.968 2.400 5.454 1.00 77.88 89 ALA A O 1
ATOM 654 N N . ARG A 1 90 ? -19.991 1.466 4.937 1.00 70.62 90 ARG A N 1
ATOM 655 C CA . ARG A 1 90 ? -20.516 0.216 4.386 1.00 70.62 90 ARG A CA 1
ATOM 656 C C . ARG A 1 90 ? -19.596 -0.943 4.786 1.00 70.62 90 ARG A C 1
ATOM 658 O O . ARG A 1 90 ? -18.383 -0.774 4.646 1.00 70.62 90 ARG A O 1
ATOM 665 N N . PRO A 1 91 ? -20.150 -2.079 5.249 1.00 63.34 91 PRO A N 1
ATOM 666 C CA . PRO A 1 91 ? -19.403 -3.328 5.393 1.00 63.34 91 PRO A CA 1
ATOM 667 C C . PRO A 1 91 ? -18.711 -3.694 4.079 1.00 63.34 91 PRO A C 1
ATOM 669 O O . PRO A 1 91 ? -19.240 -3.381 3.005 1.00 63.34 91 PRO A O 1
ATOM 672 N N . LEU A 1 92 ? -17.536 -4.326 4.148 1.00 64.69 92 LEU A N 1
ATOM 673 C CA . LEU A 1 92 ? -16.922 -4.836 2.924 1.00 64.69 92 LEU A CA 1
ATOM 674 C C . LEU A 1 92 ? -17.713 -6.043 2.439 1.00 64.69 92 LEU A C 1
ATOM 676 O O . LEU A 1 92 ? -17.937 -6.993 3.178 1.00 64.69 92 LEU A O 1
ATOM 680 N N . ASP A 1 93 ? -18.057 -6.029 1.162 1.00 75.56 93 ASP A N 1
ATOM 681 C CA . ASP A 1 93 ? -18.352 -7.264 0.460 1.00 75.56 93 ASP A CA 1
ATOM 682 C C . ASP A 1 93 ? -17.009 -7.965 0.184 1.00 75.56 93 ASP A C 1
ATOM 684 O O . ASP A 1 93 ? -16.232 -7.530 -0.674 1.00 75.56 93 ASP A O 1
ATOM 688 N N . GLU A 1 94 ? -16.694 -8.999 0.974 1.00 73.75 94 GLU A N 1
ATOM 689 C CA . GLU A 1 94 ? -15.452 -9.774 0.842 1.00 73.75 94 GLU A CA 1
ATOM 690 C C . GLU A 1 94 ? -15.290 -10.363 -0.565 1.00 73.75 94 GLU A C 1
ATOM 692 O O . GLU A 1 94 ? -14.169 -10.426 -1.082 1.00 73.75 94 GLU A O 1
ATOM 697 N N . ASP A 1 95 ? -16.393 -10.743 -1.212 1.00 79.38 95 ASP A N 1
ATOM 698 C CA . ASP A 1 95 ? -16.369 -11.287 -2.565 1.00 79.38 95 ASP A CA 1
ATOM 699 C C . ASP A 1 95 ? -16.099 -10.190 -3.595 1.00 79.38 95 ASP A C 1
ATOM 701 O O . ASP A 1 95 ? -15.312 -10.401 -4.521 1.00 79.38 95 ASP A O 1
ATOM 705 N N . ALA A 1 96 ? -16.633 -8.982 -3.393 1.00 84.12 96 ALA A N 1
ATOM 706 C CA . ALA A 1 96 ? -16.265 -7.827 -4.211 1.00 84.12 96 ALA A CA 1
ATOM 707 C C . ALA A 1 96 ? -14.780 -7.459 -4.053 1.00 84.12 96 ALA A C 1
ATOM 709 O O . ALA A 1 96 ? -14.112 -7.154 -5.044 1.00 84.12 96 ALA A O 1
ATOM 710 N N . CYS A 1 97 ? -14.235 -7.518 -2.833 1.00 85.19 97 CYS A N 1
ATOM 711 C CA . CYS A 1 97 ? -12.809 -7.285 -2.594 1.00 85.19 97 CYS A CA 1
ATOM 712 C C . CYS A 1 97 ? -11.933 -8.333 -3.275 1.00 85.19 97 CYS A C 1
ATOM 714 O O . CYS A 1 97 ? -10.959 -7.970 -3.937 1.00 85.19 97 CYS A O 1
ATOM 716 N N . ARG A 1 98 ? -12.296 -9.614 -3.161 1.00 87.56 98 ARG A N 1
ATOM 717 C CA . ARG A 1 98 ? -11.609 -10.709 -3.851 1.00 87.56 98 ARG A CA 1
ATOM 718 C C . ARG A 1 98 ? -11.664 -10.518 -5.363 1.00 87.56 98 ARG A C 1
ATOM 720 O O . ARG A 1 98 ? -10.626 -10.533 -6.010 1.00 87.56 98 ARG A O 1
ATOM 727 N N . SER A 1 99 ? -12.845 -10.218 -5.907 1.00 91.94 99 SER A N 1
ATOM 728 C CA . SER A 1 99 ? -13.024 -9.948 -7.335 1.00 91.94 99 SER A CA 1
ATOM 729 C C . SER A 1 99 ? -12.182 -8.762 -7.810 1.00 91.94 99 SER A C 1
ATOM 731 O O . SER A 1 99 ? -11.640 -8.804 -8.915 1.00 91.94 99 SER A O 1
ATOM 733 N N . TYR A 1 100 ? -12.061 -7.706 -7.005 1.00 92.25 100 TYR A N 1
ATOM 734 C CA . TYR A 1 100 ? -11.204 -6.566 -7.319 1.00 92.25 100 TYR A CA 1
ATOM 735 C C . TYR A 1 100 ? -9.720 -6.959 -7.327 1.00 92.25 100 TYR A C 1
ATOM 737 O O . TYR A 1 100 ? -9.028 -6.696 -8.311 1.00 92.25 100 TYR A O 1
ATOM 745 N N . ILE A 1 101 ? -9.245 -7.646 -6.285 1.00 92.62 101 ILE A N 1
ATOM 746 C CA . ILE A 1 101 ? -7.871 -8.166 -6.184 1.00 92.62 101 ILE A CA 1
ATOM 747 C C . ILE A 1 101 ? -7.543 -9.071 -7.384 1.00 92.62 101 ILE A C 1
ATOM 749 O O . ILE A 1 101 ? -6.534 -8.869 -8.068 1.00 92.62 101 ILE A O 1
ATOM 753 N N . ASP A 1 102 ? -8.431 -10.008 -7.708 1.00 93.06 102 ASP A N 1
ATOM 754 C CA . ASP A 1 102 ? -8.278 -10.924 -8.839 1.00 93.06 102 ASP A CA 1
ATOM 755 C C . ASP A 1 102 ? -8.215 -10.158 -10.168 1.00 93.06 102 ASP A C 1
ATOM 757 O O . ASP A 1 102 ? -7.362 -10.442 -11.012 1.00 93.06 102 ASP A O 1
ATOM 761 N N . SER A 1 103 ? -9.044 -9.120 -10.335 1.00 95.06 103 SER A N 1
ATOM 762 C CA . SER A 1 103 ? -9.031 -8.275 -11.538 1.00 95.06 103 SER A CA 1
ATOM 763 C C . SER A 1 103 ? -7.729 -7.482 -11.714 1.00 95.06 103 SER A C 1
ATOM 765 O O . SER A 1 103 ? -7.311 -7.222 -12.844 1.00 95.06 103 SER A O 1
ATOM 767 N N . MET A 1 104 ? -7.055 -7.137 -10.611 1.00 94.50 104 MET A N 1
ATOM 768 C CA . MET A 1 104 ? -5.780 -6.415 -10.627 1.00 94.50 104 MET A CA 1
ATOM 769 C C . MET A 1 104 ? -4.586 -7.333 -10.900 1.00 94.50 104 MET A C 1
ATOM 771 O O . MET A 1 104 ? -3.579 -6.879 -11.445 1.00 94.50 104 MET A O 1
ATOM 775 N N . THR A 1 105 ? -4.699 -8.623 -10.583 1.00 88.88 105 THR A N 1
ATOM 776 C CA . THR A 1 105 ? -3.631 -9.622 -10.754 1.00 88.88 105 THR A CA 1
ATOM 777 C C . THR A 1 105 ? -2.959 -9.594 -12.140 1.00 88.88 105 THR A C 1
ATOM 779 O O . THR A 1 105 ? -1.732 -9.479 -12.182 1.00 88.88 105 THR A O 1
ATOM 782 N N . PRO A 1 106 ? -3.676 -9.630 -13.286 1.00 87.88 106 PRO A N 1
ATOM 783 C CA . PRO A 1 106 ? -3.025 -9.593 -14.601 1.00 87.88 106 PRO A CA 1
ATOM 784 C C . PRO A 1 106 ? -2.283 -8.276 -14.877 1.00 87.88 106 PRO A C 1
ATOM 786 O O . PRO A 1 106 ? -1.225 -8.282 -15.509 1.00 87.88 106 PRO A O 1
ATOM 789 N N . VAL A 1 107 ? -2.802 -7.146 -14.386 1.00 89.50 107 VAL A N 1
ATOM 790 C CA . VAL A 1 107 ? -2.154 -5.834 -14.537 1.00 89.50 107 VAL A CA 1
ATOM 791 C C . VAL A 1 107 ? -0.859 -5.799 -13.731 1.00 89.50 107 VAL A C 1
ATOM 793 O O . VAL A 1 107 ? 0.187 -5.427 -14.261 1.00 89.50 107 VAL A O 1
ATOM 796 N N . LEU A 1 108 ? -0.901 -6.240 -12.476 1.00 91.00 108 LEU A N 1
ATOM 797 C CA . LEU A 1 108 ? 0.269 -6.258 -11.598 1.00 91.00 108 LEU A CA 1
ATOM 798 C C . LEU A 1 108 ? 1.347 -7.223 -12.100 1.00 91.00 108 LEU A C 1
ATOM 800 O O . LEU A 1 108 ? 2.522 -6.857 -12.122 1.00 91.00 108 LEU A O 1
ATOM 804 N N . ALA A 1 109 ? 0.949 -8.382 -12.631 1.00 82.88 109 ALA A N 1
ATOM 805 C CA . ALA A 1 109 ? 1.867 -9.307 -13.288 1.00 82.88 109 ALA A CA 1
ATOM 806 C C . ALA A 1 109 ? 2.605 -8.649 -14.471 1.00 82.88 109 ALA A C 1
ATOM 808 O O . ALA A 1 109 ? 3.816 -8.819 -14.613 1.00 82.88 109 ALA A O 1
ATOM 809 N N . SER A 1 110 ? 1.917 -7.832 -15.282 1.00 83.06 110 SER A N 1
ATOM 810 C CA . SER A 1 110 ? 2.550 -7.091 -16.391 1.00 83.06 110 SER A CA 1
ATOM 811 C C . SER A 1 110 ? 3.556 -6.027 -15.929 1.00 83.06 110 SER A C 1
ATOM 813 O O . SER A 1 110 ? 4.476 -5.679 -16.668 1.00 83.06 110 SER A O 1
ATOM 815 N N . LEU A 1 111 ? 3.407 -5.542 -14.693 1.00 85.00 111 LEU A N 1
ATOM 816 C CA . LEU A 1 111 ? 4.289 -4.571 -14.047 1.00 85.00 111 LEU A CA 1
ATOM 817 C C . LEU A 1 111 ? 5.372 -5.241 -13.187 1.00 85.00 111 LEU A C 1
ATOM 819 O O . LEU A 1 111 ? 6.010 -4.564 -12.382 1.00 85.00 111 LEU A O 1
ATOM 823 N N . ASN A 1 112 ? 5.567 -6.560 -13.322 1.00 84.81 112 ASN A N 1
ATOM 824 C CA . ASN A 1 112 ? 6.480 -7.347 -12.490 1.00 84.81 112 ASN A CA 1
ATOM 825 C C . ASN A 1 112 ? 6.265 -7.077 -10.989 1.00 84.81 112 ASN A C 1
ATOM 827 O O . ASN A 1 112 ? 7.201 -6.837 -10.229 1.00 84.81 112 ASN A O 1
ATOM 831 N N . SER A 1 113 ? 5.000 -7.035 -10.586 1.00 91.38 113 SER A N 1
ATOM 832 C CA . SER A 1 113 ? 4.571 -6.757 -9.222 1.00 91.38 113 SER A CA 1
ATOM 833 C C . SER A 1 113 ? 3.639 -7.860 -8.734 1.00 91.38 113 SER A C 1
ATOM 835 O O . SER A 1 113 ? 2.938 -8.495 -9.522 1.00 91.38 113 SER A O 1
ATOM 837 N N . GLU A 1 114 ? 3.622 -8.076 -7.427 1.00 93.00 114 GLU A N 1
ATOM 838 C CA . GLU A 1 114 ? 2.762 -9.051 -6.764 1.00 93.00 114 GLU A CA 1
ATOM 839 C C . GLU A 1 114 ? 1.781 -8.372 -5.808 1.00 93.00 114 GLU A C 1
ATOM 841 O O . GLU A 1 114 ? 2.014 -7.260 -5.320 1.00 93.00 114 GLU A O 1
ATOM 846 N N . ILE A 1 115 ? 0.684 -9.075 -5.533 1.00 94.62 115 ILE A N 1
ATOM 847 C CA . ILE A 1 115 ? -0.258 -8.715 -4.478 1.00 94.62 115 ILE A CA 1
ATOM 848 C C . ILE A 1 115 ? 0.294 -9.239 -3.156 1.00 94.62 115 ILE A C 1
ATOM 850 O O . ILE A 1 115 ? 0.626 -10.416 -3.036 1.00 94.62 115 ILE A O 1
ATOM 854 N N . VAL A 1 116 ? 0.363 -8.363 -2.161 1.00 93.56 116 VAL A N 1
ATOM 855 C CA . VAL A 1 116 ? 0.818 -8.678 -0.808 1.00 93.56 116 VAL A CA 1
ATOM 856 C C . VAL A 1 116 ? -0.379 -8.652 0.142 1.00 93.56 116 VAL A C 1
ATOM 858 O O . VAL A 1 116 ? -1.108 -7.660 0.171 1.00 93.56 116 VAL A O 1
ATOM 861 N N . PRO A 1 117 ? -0.601 -9.697 0.948 1.00 86.88 117 PRO A N 1
ATOM 862 C CA . PRO A 1 117 ? -1.606 -9.677 2.006 1.00 86.88 117 PRO A CA 1
ATOM 863 C C . PRO A 1 117 ? -1.388 -8.531 3.009 1.00 86.88 117 PRO A C 1
ATOM 865 O O . PRO A 1 117 ? -0.253 -8.161 3.303 1.00 86.88 117 PRO A O 1
ATOM 868 N N . ILE A 1 118 ? -2.466 -7.989 3.590 1.00 82.81 118 ILE A N 1
ATOM 869 C CA . ILE A 1 118 ? -2.392 -6.856 4.539 1.00 82.81 118 ILE A CA 1
ATOM 870 C C . ILE A 1 118 ? -1.444 -7.153 5.716 1.00 82.81 118 ILE A C 1
ATOM 872 O O . ILE A 1 118 ? -0.652 -6.298 6.110 1.00 82.81 118 ILE A O 1
ATOM 876 N N . ASN A 1 119 ? -1.457 -8.385 6.228 1.00 75.00 119 ASN A N 1
ATOM 877 C CA . ASN A 1 119 ? -0.604 -8.829 7.336 1.00 75.00 119 ASN A CA 1
ATOM 878 C C . ASN A 1 119 ? 0.891 -8.955 6.982 1.00 75.00 119 ASN A C 1
ATOM 880 O O . ASN A 1 119 ? 1.722 -9.113 7.878 1.00 75.00 119 ASN A O 1
ATOM 884 N N . GLU A 1 120 ? 1.248 -8.874 5.701 1.00 81.44 120 GLU A N 1
ATOM 885 C CA . GLU A 1 120 ? 2.623 -8.941 5.195 1.00 81.44 120 GLU A CA 1
ATOM 886 C C . GLU A 1 120 ? 3.125 -7.597 4.641 1.00 81.44 120 GLU A C 1
ATOM 888 O O . GLU A 1 120 ? 4.243 -7.513 4.106 1.00 81.44 120 GLU A O 1
ATOM 893 N N . LEU A 1 121 ? 2.312 -6.545 4.777 1.00 81.62 121 LEU A N 1
ATOM 894 C CA . LEU A 1 121 ? 2.630 -5.205 4.312 1.00 81.62 121 LEU A CA 1
ATOM 895 C C . LEU A 1 121 ? 3.886 -4.648 4.978 1.00 81.62 121 LEU A C 1
ATOM 897 O O . LEU A 1 121 ? 4.069 -4.661 6.198 1.00 81.62 121 LEU A O 1
ATOM 901 N N . ARG A 1 122 ? 4.737 -4.072 4.139 1.00 82.38 122 ARG A N 1
ATOM 902 C CA . ARG A 1 122 ? 5.912 -3.297 4.517 1.00 82.38 122 ARG A CA 1
ATOM 903 C C . ARG A 1 122 ? 5.662 -1.823 4.214 1.00 82.38 122 ARG A C 1
ATOM 905 O O . ARG A 1 122 ? 4.912 -1.507 3.295 1.00 82.38 122 ARG A O 1
ATOM 912 N N . PRO A 1 123 ? 6.365 -0.899 4.892 1.00 76.75 123 PRO A N 1
ATOM 913 C CA . PRO A 1 123 ? 6.251 0.534 4.608 1.00 76.75 123 PRO A CA 1
ATOM 914 C C . PRO A 1 123 ? 6.584 0.933 3.161 1.00 76.75 123 PRO A C 1
ATOM 916 O O . PRO A 1 123 ? 6.224 2.023 2.735 1.00 76.75 123 PRO A O 1
ATOM 919 N N . SER A 1 124 ? 7.318 0.087 2.433 1.00 79.88 124 SER A N 1
ATOM 920 C CA . SER A 1 124 ? 7.685 0.293 1.029 1.00 79.88 124 SER A CA 1
ATOM 921 C C . SER A 1 124 ? 6.636 -0.193 0.029 1.00 79.88 124 SER A C 1
ATOM 923 O O . SER A 1 124 ? 6.781 0.089 -1.157 1.00 79.88 124 SER A O 1
ATOM 925 N N . ASP A 1 125 ? 5.647 -0.967 0.474 1.00 87.50 125 ASP A N 1
ATOM 926 C CA . ASP A 1 125 ? 4.618 -1.505 -0.409 1.00 87.50 125 ASP A CA 1
ATOM 927 C C . ASP A 1 125 ? 3.589 -0.414 -0.733 1.00 87.50 125 ASP A C 1
ATOM 929 O O . ASP A 1 125 ? 3.301 0.463 0.087 1.00 87.50 125 ASP A O 1
ATOM 933 N N . VAL A 1 126 ? 3.028 -0.463 -1.940 1.00 91.00 126 VAL A N 1
ATOM 934 C CA . VAL A 1 126 ? 1.992 0.481 -2.368 1.00 91.00 126 VAL A CA 1
ATOM 935 C C . VAL A 1 126 ? 0.634 -0.036 -1.888 1.00 91.00 126 VAL A C 1
ATOM 937 O O . VAL A 1 126 ? 0.297 -1.181 -2.187 1.00 91.00 126 VAL A O 1
ATOM 940 N N . PRO A 1 127 ? -0.165 0.756 -1.155 1.00 88.44 127 PRO A N 1
ATOM 941 C CA . PRO A 1 127 ? -1.473 0.311 -0.692 1.00 88.44 127 PRO A CA 1
ATOM 942 C C . PRO A 1 127 ? -2.427 0.116 -1.875 1.00 88.44 127 PRO A C 1
ATOM 944 O O . PRO A 1 127 ? -2.579 1.002 -2.718 1.00 88.44 127 PRO A O 1
ATOM 947 N N . LEU A 1 128 ? -3.086 -1.041 -1.919 1.00 91.38 128 LEU A N 1
ATOM 948 C CA . LEU A 1 128 ? -4.201 -1.304 -2.816 1.00 91.38 128 LEU A CA 1
ATOM 949 C C . LEU A 1 128 ? -5.496 -1.090 -2.038 1.00 91.38 128 LEU A C 1
ATOM 951 O O . LEU A 1 128 ? -5.810 -1.842 -1.113 1.00 91.38 128 LEU A O 1
ATOM 955 N N . GLU A 1 129 ? -6.240 -0.055 -2.413 1.00 86.88 129 GLU A N 1
ATOM 956 C CA . GLU A 1 129 ? -7.482 0.324 -1.747 1.00 86.88 129 GLU A CA 1
ATOM 957 C C . GLU A 1 129 ? -8.702 0.053 -2.631 1.00 86.88 129 GLU A C 1
ATOM 959 O O . GLU A 1 129 ? -8.657 0.210 -3.854 1.00 86.88 129 GLU A O 1
ATOM 964 N N . TRP A 1 130 ? -9.807 -0.329 -1.994 1.00 85.12 130 TRP A N 1
ATOM 965 C CA . TRP A 1 130 ? -11.128 -0.472 -2.596 1.00 85.12 130 TRP A CA 1
ATOM 966 C C . TRP A 1 130 ? -12.145 0.255 -1.722 1.00 85.12 130 TRP A C 1
ATOM 968 O O . TRP A 1 130 ? -12.224 0.007 -0.520 1.00 85.12 130 TRP A O 1
ATOM 978 N N . ASN A 1 131 ? -12.904 1.188 -2.303 1.00 78.50 131 ASN A N 1
ATOM 979 C CA . ASN A 1 131 ? -13.851 2.036 -1.563 1.00 78.50 131 ASN A CA 1
ATOM 980 C C . ASN A 1 131 ? -13.233 2.722 -0.322 1.00 78.50 131 ASN A C 1
ATOM 982 O O . ASN A 1 131 ? -13.883 2.870 0.712 1.00 78.50 131 ASN A O 1
ATOM 986 N N . GLY A 1 132 ? -11.962 3.133 -0.425 1.00 71.75 132 GLY A N 1
ATOM 987 C CA . GLY A 1 132 ? -11.208 3.790 0.649 1.00 71.75 132 GLY A CA 1
ATOM 988 C C . GLY A 1 132 ? -10.702 2.858 1.754 1.00 71.75 132 GLY A C 1
ATOM 989 O O . GLY A 1 132 ? -10.097 3.336 2.714 1.00 71.75 132 GLY A O 1
ATOM 990 N N . ARG A 1 133 ? -10.937 1.543 1.651 1.00 74.62 133 ARG A N 1
ATOM 991 C CA . ARG A 1 133 ? -10.389 0.537 2.566 1.00 74.62 133 ARG A CA 1
ATOM 992 C C . ARG A 1 133 ? -9.185 -0.151 1.945 1.00 74.62 133 ARG A C 1
ATOM 994 O O . ARG A 1 133 ? -9.218 -0.529 0.778 1.00 74.62 133 ARG A O 1
ATOM 1001 N N . LEU A 1 134 ? -8.138 -0.333 2.740 1.00 81.44 134 LEU A N 1
ATOM 1002 C CA . LEU A 1 134 ? -6.963 -1.109 2.366 1.00 81.44 134 LEU A CA 1
ATOM 1003 C C . LEU A 1 134 ? -7.356 -2.583 2.242 1.00 81.44 134 LEU A C 1
ATOM 1005 O O . LEU A 1 134 ? -7.806 -3.177 3.217 1.00 81.44 134 LEU A O 1
ATOM 1009 N N . VAL A 1 135 ? -7.204 -3.157 1.049 1.00 87.56 135 VAL A N 1
ATOM 1010 C CA . VAL A 1 135 ? -7.574 -4.554 0.763 1.00 87.56 135 VAL A CA 1
ATOM 1011 C C . VAL A 1 135 ? -6.362 -5.446 0.508 1.00 87.56 135 VAL A C 1
ATOM 1013 O O . VAL A 1 135 ? -6.432 -6.649 0.738 1.00 87.56 135 VAL A O 1
ATOM 1016 N N . ALA A 1 136 ? -5.243 -4.867 0.069 1.00 90.50 136 ALA A N 1
ATOM 1017 C CA . ALA A 1 136 ? -3.960 -5.543 -0.092 1.00 90.50 136 ALA A CA 1
ATOM 1018 C C . ALA A 1 136 ? -2.822 -4.515 -0.216 1.00 90.50 136 ALA A C 1
ATOM 1020 O O . ALA A 1 136 ? -3.046 -3.305 -0.236 1.00 90.50 136 ALA A O 1
ATOM 1021 N N . GLY A 1 137 ? -1.593 -4.998 -0.331 1.00 92.69 137 GLY A N 1
ATOM 1022 C CA . GLY A 1 137 ? -0.455 -4.257 -0.852 1.00 92.69 137 GLY A CA 1
ATOM 1023 C C . GLY A 1 137 ? -0.106 -4.659 -2.271 1.00 92.69 137 GLY A C 1
ATOM 1024 O O . GLY A 1 137 ? -0.453 -5.742 -2.734 1.00 92.69 137 GLY A O 1
ATOM 1025 N N . VAL A 1 138 ? 0.655 -3.803 -2.932 1.00 94.75 138 VAL A N 1
ATOM 1026 C CA . VAL A 1 138 ? 1.378 -4.112 -4.159 1.00 94.75 138 VAL A CA 1
ATOM 1027 C C . VAL A 1 138 ? 2.861 -3.987 -3.865 1.00 94.75 138 VAL A C 1
ATOM 1029 O O . VAL A 1 138 ? 3.324 -2.953 -3.372 1.00 94.75 138 VAL A O 1
ATOM 1032 N N . ARG A 1 139 ? 3.612 -5.034 -4.195 1.00 93.31 139 ARG A N 1
ATOM 1033 C CA . ARG A 1 139 ? 5.067 -5.044 -4.080 1.00 93.31 139 ARG A CA 1
ATOM 1034 C C . ARG A 1 139 ? 5.680 -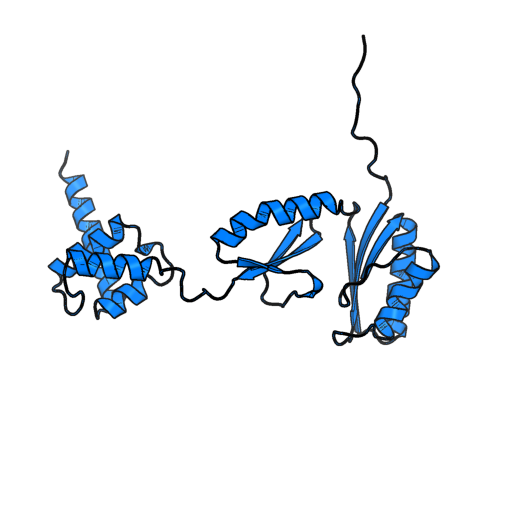5.278 -5.444 1.00 93.31 139 ARG A C 1
ATOM 1036 O O . ARG A 1 139 ? 5.347 -6.241 -6.125 1.00 93.31 139 ARG A O 1
ATOM 1043 N N . GLU A 1 140 ? 6.596 -4.397 -5.828 1.00 87.44 140 GLU A N 1
ATOM 1044 C CA . GLU A 1 140 ? 7.438 -4.627 -6.997 1.00 87.44 140 GLU A CA 1
ATOM 1045 C C . GLU A 1 140 ? 8.334 -5.835 -6.705 1.00 87.44 140 GLU A C 1
ATOM 1047 O O . GLU A 1 140 ? 9.084 -5.851 -5.721 1.00 87.44 140 GLU A O 1
ATOM 1052 N N . LEU A 1 141 ? 8.251 -6.858 -7.549 1.00 80.31 141 LEU A N 1
ATOM 1053 C CA . LEU A 1 141 ? 9.189 -7.961 -7.491 1.00 80.31 141 LEU A CA 1
ATOM 1054 C C . LEU A 1 141 ? 10.522 -7.437 -8.014 1.00 80.31 141 LEU A C 1
ATOM 1056 O O . LEU A 1 141 ? 10.596 -6.847 -9.093 1.00 80.31 141 LEU A O 1
ATOM 1060 N N . ALA A 1 142 ? 11.603 -7.656 -7.264 1.00 65.56 142 ALA A N 1
ATOM 1061 C CA . ALA A 1 142 ? 12.930 -7.483 -7.836 1.00 65.56 142 ALA A CA 1
ATOM 1062 C C . ALA A 1 142 ? 12.988 -8.355 -9.094 1.00 65.56 142 ALA A C 1
ATOM 1064 O O . ALA A 1 142 ? 12.641 -9.534 -9.020 1.00 65.56 142 ALA A O 1
ATOM 1065 N N . ALA A 1 143 ? 13.348 -7.760 -10.236 1.00 52.34 143 ALA A N 1
ATOM 1066 C CA . ALA A 1 143 ? 13.382 -8.462 -11.512 1.00 52.34 143 ALA A CA 1
ATOM 1067 C C . ALA A 1 143 ? 14.048 -9.830 -11.326 1.00 52.34 143 ALA A C 1
ATOM 1069 O O . ALA A 1 143 ? 15.218 -9.912 -10.936 1.00 52.34 143 ALA A O 1
ATOM 1070 N N . ALA A 1 144 ? 13.293 -10.902 -11.582 1.00 46.62 144 ALA A N 1
ATOM 1071 C CA . ALA A 1 144 ? 13.910 -12.192 -11.814 1.00 46.62 144 ALA A CA 1
ATOM 1072 C C . ALA A 1 144 ? 14.945 -11.991 -12.941 1.00 46.62 144 ALA A C 1
ATOM 1074 O O . ALA A 1 144 ? 14.672 -11.210 -13.859 1.00 46.62 144 ALA A O 1
ATOM 1075 N N . PRO A 1 145 ? 16.111 -12.658 -12.923 1.00 50.91 145 PRO A N 1
ATOM 1076 C CA . PRO A 1 145 ? 17.161 -12.469 -13.932 1.00 50.91 145 PRO A CA 1
ATOM 1077 C C . PRO A 1 145 ? 16.756 -12.766 -15.392 1.00 50.91 145 PRO A C 1
ATOM 1079 O O . PRO A 1 145 ? 17.618 -12.760 -16.265 1.00 50.91 145 PRO A O 1
ATOM 1082 N N . GLU A 1 146 ? 15.482 -13.049 -15.673 1.00 42.78 146 GLU A N 1
ATOM 1083 C CA . GLU A 1 146 ? 14.996 -13.577 -16.948 1.00 42.78 146 GLU A CA 1
ATOM 1084 C C . GLU A 1 146 ? 13.943 -12.714 -17.656 1.00 42.78 146 GLU A C 1
ATOM 1086 O O . GLU A 1 146 ? 13.537 -13.054 -18.768 1.00 42.78 146 GLU A O 1
ATOM 1091 N N . THR A 1 147 ? 13.558 -11.550 -17.122 1.00 48.12 147 THR A N 1
ATOM 1092 C CA . THR A 1 147 ? 12.933 -10.544 -17.991 1.00 48.12 147 THR A CA 1
ATOM 1093 C C . THR A 1 147 ? 14.056 -9.946 -18.820 1.00 48.12 147 THR A C 1
ATOM 1095 O O . THR A 1 147 ? 14.806 -9.106 -18.324 1.00 48.12 147 THR A O 1
ATOM 1098 N N . VAL A 1 148 ? 14.235 -10.430 -20.055 1.00 54.56 148 VAL A N 1
ATOM 1099 C CA . VAL A 1 148 ? 15.212 -9.859 -20.988 1.00 54.56 148 VAL A CA 1
ATOM 1100 C C . VAL A 1 148 ? 14.963 -8.364 -21.023 1.00 54.56 148 VAL A C 1
ATOM 1102 O O . VAL A 1 148 ? 13.926 -7.898 -21.491 1.00 54.56 148 VAL A O 1
ATOM 1105 N N . ASP A 1 149 ? 15.909 -7.624 -20.470 1.00 76.56 149 ASP A N 1
ATOM 1106 C CA . ASP A 1 149 ? 15.794 -6.194 -20.381 1.00 76.56 149 ASP A CA 1
ATOM 1107 C C . ASP A 1 149 ? 15.638 -5.634 -21.794 1.00 76.56 149 ASP A C 1
ATOM 1109 O O . ASP A 1 149 ? 16.485 -5.875 -22.656 1.00 76.56 149 ASP A O 1
ATOM 1113 N N . VAL A 1 150 ? 14.534 -4.929 -22.049 1.00 79.69 150 VAL A N 1
ATOM 1114 C CA . VAL A 1 150 ? 14.189 -4.427 -23.385 1.00 79.69 150 VAL A CA 1
ATOM 1115 C C . VAL A 1 150 ? 15.347 -3.617 -23.969 1.00 79.69 150 VAL A C 1
ATOM 1117 O O . VAL A 1 150 ? 15.623 -3.710 -25.162 1.00 79.69 150 VAL A O 1
ATOM 1120 N N . VAL A 1 151 ? 16.085 -2.876 -23.137 1.00 86.19 151 VAL A N 1
ATOM 1121 C CA . VAL A 1 151 ? 17.258 -2.126 -23.595 1.00 86.19 151 VAL A CA 1
ATOM 1122 C C . VAL A 1 151 ? 18.399 -3.072 -23.978 1.00 86.19 151 VAL A C 1
ATOM 1124 O O . VAL A 1 151 ? 19.025 -2.863 -25.015 1.00 86.19 151 VAL A O 1
ATOM 1127 N N . ASP A 1 152 ? 18.653 -4.139 -23.214 1.00 87.19 152 ASP A N 1
ATOM 1128 C CA . ASP A 1 152 ? 19.701 -5.118 -23.547 1.00 87.19 152 ASP A CA 1
ATOM 1129 C C . ASP A 1 152 ? 19.363 -5.944 -24.787 1.00 87.19 152 ASP A C 1
ATOM 1131 O O . ASP A 1 152 ? 20.256 -6.254 -25.583 1.00 87.19 152 ASP A O 1
ATOM 1135 N N . ASP A 1 153 ? 18.085 -6.281 -24.983 1.00 89.56 153 ASP A N 1
ATOM 1136 C CA . ASP A 1 153 ? 17.617 -6.943 -26.198 1.00 89.56 153 ASP A CA 1
ATOM 1137 C C . ASP A 1 153 ? 17.880 -6.083 -27.432 1.00 89.56 153 ASP A C 1
ATOM 1139 O O . ASP A 1 153 ? 18.469 -6.539 -28.417 1.00 89.56 153 ASP A O 1
ATOM 1143 N N . GLN A 1 154 ? 17.522 -4.805 -27.340 1.00 93.25 154 GLN A N 1
ATOM 1144 C CA . GLN A 1 154 ? 17.725 -3.856 -28.424 1.00 93.25 154 GLN A CA 1
ATOM 1145 C C . GLN A 1 154 ? 19.212 -3.560 -28.644 1.00 93.25 154 GLN A C 1
ATOM 1147 O O . GLN A 1 154 ? 19.646 -3.477 -29.791 1.00 93.25 154 GLN A O 1
ATOM 1152 N N . LEU A 1 155 ? 20.034 -3.504 -27.591 1.00 93.50 155 LEU A N 1
ATOM 1153 C CA . LEU A 1 155 ? 21.495 -3.408 -27.715 1.00 93.50 155 LEU A CA 1
ATOM 1154 C C . LEU A 1 155 ? 22.090 -4.640 -28.415 1.00 93.50 155 LEU A C 1
ATOM 1156 O O . LEU A 1 155 ? 23.012 -4.512 -29.221 1.00 93.50 155 LEU A O 1
ATOM 1160 N N . ARG A 1 156 ? 21.565 -5.843 -28.147 1.00 93.69 156 ARG A N 1
ATOM 1161 C CA . ARG A 1 156 ? 21.987 -7.077 -28.832 1.00 93.69 156 ARG A CA 1
ATOM 1162 C C . ARG A 1 156 ? 21.603 -7.062 -30.310 1.00 93.69 156 ARG A C 1
ATOM 1164 O O . ARG A 1 156 ? 22.444 -7.383 -31.147 1.00 93.69 156 ARG A O 1
ATOM 1171 N N . LYS A 1 157 ? 20.377 -6.643 -30.633 1.00 94.88 157 LYS A N 1
ATOM 1172 C CA . LYS A 1 157 ? 19.909 -6.469 -32.017 1.00 94.88 157 LYS A CA 1
ATOM 1173 C C . LYS A 1 157 ? 20.734 -5.421 -32.758 1.00 94.88 157 LYS A C 1
ATOM 1175 O O . LYS A 1 157 ? 21.238 -5.714 -33.840 1.00 94.88 157 LYS A O 1
ATOM 1180 N N . ALA A 1 158 ? 20.975 -4.263 -32.146 1.00 95.62 158 ALA A N 1
ATOM 1181 C CA . ALA A 1 158 ? 21.825 -3.220 -32.709 1.00 95.62 158 ALA A CA 1
ATOM 1182 C C . ALA A 1 158 ? 23.235 -3.742 -33.021 1.00 95.62 158 ALA A C 1
ATOM 1184 O O . ALA A 1 158 ? 23.732 -3.503 -34.117 1.00 95.62 158 ALA A O 1
ATOM 1185 N N . ARG A 1 159 ? 23.844 -4.537 -32.127 1.00 95.62 159 ARG A N 1
ATOM 1186 C CA . ARG A 1 159 ? 25.140 -5.185 -32.401 1.00 95.62 159 ARG A CA 1
ATOM 1187 C C . ARG A 1 159 ? 25.113 -6.103 -33.624 1.00 95.62 159 ARG A C 1
ATOM 1189 O O . ARG A 1 159 ? 26.088 -6.151 -34.366 1.00 95.62 159 ARG A O 1
ATOM 1196 N N . SER A 1 160 ? 24.009 -6.814 -33.856 1.00 95.50 160 SER A N 1
ATOM 1197 C CA . SER A 1 160 ? 23.870 -7.676 -35.039 1.00 95.50 160 SER A CA 1
ATOM 1198 C C . SER A 1 160 ? 23.717 -6.893 -36.350 1.00 95.50 160 SER A C 1
ATOM 1200 O O . SER A 1 160 ? 24.127 -7.383 -37.396 1.00 95.50 160 SER A O 1
ATOM 1202 N N . ILE A 1 161 ? 23.157 -5.679 -36.290 1.00 96.12 161 ILE A N 1
ATOM 1203 C CA . ILE A 1 161 ? 22.872 -4.838 -37.464 1.00 96.12 161 ILE A CA 1
ATOM 1204 C C . ILE A 1 161 ? 24.064 -3.933 -37.799 1.00 96.12 161 ILE A C 1
ATOM 1206 O O . ILE A 1 161 ? 24.438 -3.796 -38.961 1.00 96.12 161 ILE A O 1
ATOM 1210 N N . PHE A 1 162 ? 24.655 -3.305 -36.782 1.00 95.19 162 PHE A N 1
ATOM 1211 C CA . PHE A 1 162 ? 25.656 -2.246 -36.935 1.00 95.19 162 PHE A CA 1
ATOM 1212 C C . PHE A 1 162 ? 27.077 -2.687 -36.556 1.00 95.19 162 PHE A C 1
ATOM 1214 O O . PHE A 1 162 ? 28.021 -1.931 -36.770 1.00 95.19 162 PHE A O 1
ATOM 1221 N N . GLY A 1 163 ? 27.244 -3.901 -36.023 1.00 93.94 163 GLY A N 1
ATOM 1222 C CA . GLY A 1 163 ? 28.520 -4.386 -35.503 1.00 93.94 163 GLY A CA 1
ATOM 1223 C C . GLY A 1 163 ? 28.816 -3.882 -34.082 1.00 93.94 163 GLY A C 1
ATOM 1224 O O . GLY A 1 163 ? 27.892 -3.523 -33.346 1.00 93.94 163 GLY A O 1
ATOM 1225 N N . PRO A 1 164 ? 30.093 -3.888 -33.654 1.00 95.44 164 PRO A N 1
ATOM 1226 C CA . PRO A 1 164 ? 30.500 -3.373 -32.348 1.00 95.44 164 PRO A CA 1
ATOM 1227 C C . PRO A 1 164 ? 29.998 -1.943 -32.133 1.00 95.44 164 PRO A C 1
ATOM 1229 O O . PRO A 1 164 ? 30.074 -1.111 -33.034 1.00 95.44 164 PRO A O 1
ATOM 1232 N N . LEU A 1 165 ? 29.464 -1.664 -30.944 1.00 96.00 165 LEU A N 1
ATOM 1233 C CA . LEU A 1 165 ? 28.887 -0.351 -30.637 1.00 96.00 165 LEU A CA 1
ATOM 1234 C C . LEU A 1 165 ? 29.890 0.576 -29.945 1.00 96.00 165 LEU A C 1
ATOM 1236 O O . LEU A 1 165 ? 29.630 1.771 -29.808 1.00 96.00 165 LEU A O 1
ATOM 1240 N N . GLU A 1 166 ? 31.034 0.041 -29.525 1.00 95.56 166 GLU A N 1
ATOM 1241 C CA . GLU A 1 166 ? 32.110 0.798 -28.907 1.00 95.56 166 GLU A CA 1
ATOM 1242 C C . GLU A 1 166 ? 32.842 1.650 -29.957 1.00 95.56 166 GLU A C 1
ATOM 1244 O O . GLU A 1 166 ? 33.097 1.206 -31.075 1.00 95.56 166 GLU A O 1
ATOM 1249 N N . ASN A 1 167 ? 33.248 2.868 -29.584 1.00 86.50 167 ASN A N 1
ATOM 1250 C CA . ASN A 1 167 ? 34.108 3.739 -30.403 1.00 86.50 167 ASN A CA 1
ATOM 1251 C C . ASN A 1 167 ? 33.550 4.123 -31.788 1.00 86.50 167 ASN A C 1
ATOM 1253 O O . ASN A 1 167 ? 34.307 4.485 -32.692 1.00 86.50 167 ASN A O 1
ATOM 1257 N N . LEU A 1 168 ? 32.225 4.105 -31.946 1.00 93.19 168 LEU A N 1
ATOM 1258 C CA . LEU A 1 168 ? 31.562 4.526 -33.178 1.00 93.19 168 LEU A CA 1
ATOM 1259 C C . LEU A 1 168 ? 31.875 5.986 -33.525 1.00 93.19 168 LEU A C 1
ATOM 1261 O O . LEU A 1 168 ? 31.775 6.898 -32.687 1.00 93.19 168 LEU A O 1
ATOM 1265 N N . ARG A 1 169 ? 32.176 6.237 -34.805 1.00 94.06 169 ARG A N 1
ATOM 1266 C CA . ARG A 1 169 ? 32.301 7.601 -35.331 1.00 94.06 169 ARG A CA 1
ATOM 1267 C C . ARG A 1 169 ? 30.951 8.304 -35.228 1.00 94.06 169 ARG A C 1
ATOM 1269 O O . ARG A 1 169 ? 29.897 7.673 -35.216 1.00 94.06 169 ARG A O 1
ATOM 1276 N N . ARG A 1 170 ? 30.963 9.641 -35.205 1.00 92.81 170 ARG A N 1
ATOM 1277 C CA . ARG A 1 170 ? 29.741 10.456 -35.047 1.00 92.81 170 ARG A CA 1
ATOM 1278 C C . ARG A 1 170 ? 28.624 10.047 -36.019 1.00 92.81 170 ARG A C 1
ATOM 1280 O O . ARG A 1 170 ? 27.503 9.836 -35.579 1.00 92.81 170 ARG A O 1
ATOM 1287 N N . ASN A 1 171 ? 28.940 9.860 -37.300 1.00 92.38 171 ASN A N 1
ATOM 1288 C CA . ASN A 1 171 ? 27.947 9.491 -38.317 1.00 92.38 171 ASN A CA 1
ATOM 1289 C C . ASN A 1 171 ? 27.371 8.080 -38.118 1.00 92.38 171 ASN A C 1
ATOM 1291 O O . ASN A 1 171 ? 26.215 7.840 -38.443 1.00 92.38 171 ASN A O 1
ATOM 1295 N N . GLU A 1 172 ? 28.156 7.144 -37.586 1.00 94.69 172 GLU A N 1
ATOM 1296 C CA . GLU A 1 172 ? 27.697 5.782 -37.285 1.00 94.69 172 GLU A CA 1
ATOM 1297 C C . GLU A 1 172 ? 26.817 5.789 -36.035 1.00 94.69 172 GLU A C 1
ATOM 1299 O O . GLU A 1 172 ? 25.732 5.212 -36.030 1.00 94.69 172 GLU A O 1
ATOM 1304 N N . ARG A 1 173 ? 27.231 6.539 -35.008 1.00 95.94 173 ARG A N 1
ATOM 1305 C CA . ARG A 1 173 ? 26.452 6.733 -33.786 1.00 95.94 173 ARG A CA 1
ATOM 1306 C C . ARG A 1 173 ? 25.092 7.368 -34.064 1.00 95.94 173 ARG A C 1
ATOM 1308 O O . ARG A 1 173 ? 24.107 6.908 -33.503 1.00 95.94 173 ARG A O 1
ATOM 1315 N N . LEU A 1 174 ? 25.014 8.356 -34.956 1.00 96.00 174 LEU A N 1
ATOM 1316 C CA . LEU A 1 174 ? 23.740 8.960 -35.359 1.00 96.00 174 LEU A CA 1
ATOM 1317 C C . LEU A 1 174 ? 22.785 7.932 -35.985 1.00 96.00 174 LEU A C 1
ATOM 1319 O O . LEU A 1 174 ? 21.617 7.903 -35.616 1.00 96.00 174 LEU A O 1
ATOM 1323 N N . LYS A 1 175 ? 23.280 7.031 -36.845 1.00 95.94 175 LYS A N 1
ATOM 1324 C CA . LYS A 1 175 ? 22.463 5.952 -37.436 1.00 95.94 175 LYS A CA 1
ATOM 1325 C C . LYS A 1 175 ? 21.937 4.977 -36.383 1.00 95.94 175 LYS A C 1
ATOM 1327 O O . LYS A 1 175 ? 20.770 4.601 -36.421 1.00 95.94 175 LYS A O 1
ATOM 1332 N N . VAL A 1 176 ? 22.787 4.594 -35.431 1.00 97.00 176 VAL A N 1
ATOM 1333 C CA . VAL A 1 176 ? 22.401 3.700 -34.330 1.00 97.00 176 VAL A CA 1
ATOM 1334 C C . VAL A 1 176 ? 21.373 4.367 -33.409 1.00 97.00 176 VAL A C 1
ATOM 1336 O O . VAL A 1 176 ? 20.388 3.738 -33.033 1.00 97.00 176 VAL A O 1
ATOM 1339 N N . LEU A 1 177 ? 21.566 5.645 -33.063 1.00 96.12 177 LEU A N 1
ATOM 1340 C CA . LEU A 1 177 ? 20.627 6.392 -32.219 1.00 96.12 177 LEU A CA 1
ATOM 1341 C C . LEU A 1 177 ? 19.288 6.642 -32.927 1.00 96.12 177 LEU A C 1
ATOM 1343 O O . LEU A 1 177 ? 18.251 6.530 -32.281 1.00 96.12 177 LEU A O 1
ATOM 1347 N N . ALA A 1 178 ? 19.293 6.907 -34.237 1.00 95.44 178 ALA A N 1
ATOM 1348 C CA . ALA A 1 178 ? 18.069 6.987 -35.034 1.00 95.44 178 ALA A CA 1
ATOM 1349 C C . ALA A 1 178 ? 17.312 5.651 -35.015 1.00 95.44 178 ALA A C 1
ATOM 1351 O O . ALA A 1 178 ? 16.123 5.622 -34.716 1.00 95.44 178 ALA A O 1
ATOM 1352 N N . TRP A 1 179 ? 18.018 4.531 -35.193 1.00 96.69 179 TRP A N 1
ATOM 1353 C CA . TRP A 1 179 ? 17.406 3.208 -35.089 1.00 96.69 179 TRP A CA 1
ATOM 1354 C C . TRP A 1 179 ? 16.821 2.941 -33.692 1.00 96.69 179 TRP A C 1
ATOM 1356 O O . TRP A 1 179 ? 15.686 2.487 -33.576 1.00 96.69 179 TRP A O 1
ATOM 1366 N N . PHE A 1 180 ? 17.537 3.281 -32.613 1.00 95.38 180 PHE A N 1
ATOM 1367 C CA . PHE A 1 180 ? 16.997 3.162 -31.250 1.00 95.38 180 PHE A CA 1
ATOM 1368 C C . PHE A 1 180 ? 15.763 4.041 -31.011 1.00 95.38 180 PHE A C 1
ATOM 1370 O O . PHE A 1 180 ? 14.874 3.643 -30.252 1.00 95.38 180 PHE A O 1
ATOM 1377 N N . ARG A 1 181 ? 15.696 5.214 -31.651 1.00 92.69 181 ARG A N 1
ATOM 1378 C CA . ARG A 1 181 ? 14.528 6.102 -31.614 1.00 92.69 181 ARG A CA 1
ATOM 1379 C C . ARG A 1 181 ? 13.330 5.433 -32.281 1.00 92.69 181 ARG A C 1
ATOM 1381 O O . ARG A 1 181 ? 12.282 5.348 -31.649 1.00 92.69 181 ARG A O 1
ATOM 1388 N N . ASP A 1 182 ? 13.517 4.866 -33.470 1.00 93.88 182 ASP A N 1
ATOM 1389 C CA . ASP A 1 182 ? 12.463 4.156 -34.210 1.00 93.88 182 ASP A CA 1
ATOM 1390 C C . ASP A 1 182 ? 11.953 2.919 -33.452 1.00 93.88 182 ASP A C 1
ATOM 1392 O O . ASP A 1 182 ? 10.773 2.578 -33.508 1.00 93.88 182 ASP A O 1
ATOM 1396 N N . GLN A 1 183 ? 12.833 2.263 -32.689 1.00 92.75 183 GLN A N 1
ATOM 1397 C CA . GLN A 1 183 ? 12.483 1.140 -31.814 1.00 92.75 183 GLN A CA 1
ATOM 1398 C C . GLN A 1 183 ? 11.918 1.571 -30.444 1.00 92.75 183 GLN A C 1
ATOM 1400 O O . GLN A 1 183 ? 11.715 0.725 -29.572 1.00 92.75 183 GLN A O 1
ATOM 1405 N N . ASN A 1 184 ? 11.663 2.867 -30.225 1.00 89.38 184 ASN A N 1
ATOM 1406 C CA . ASN A 1 184 ? 11.142 3.437 -28.975 1.00 89.38 184 ASN A CA 1
ATOM 1407 C C . ASN A 1 184 ? 11.983 3.118 -27.720 1.00 89.38 184 ASN A C 1
ATOM 1409 O O . ASN A 1 184 ? 11.473 3.116 -26.596 1.00 89.38 184 ASN A O 1
ATOM 1413 N N . VAL A 1 185 ? 13.290 2.880 -27.872 1.00 89.94 185 VAL A N 1
ATOM 1414 C CA . VAL A 1 185 ? 14.158 2.451 -26.758 1.00 89.94 185 VAL A CA 1
ATOM 1415 C C . VAL A 1 185 ? 14.333 3.550 -25.713 1.00 89.94 185 VAL A C 1
ATOM 1417 O O . VAL A 1 185 ? 14.430 3.259 -24.524 1.00 89.94 185 VAL A O 1
ATOM 1420 N N . PHE A 1 186 ? 14.315 4.821 -26.118 1.00 89.00 186 PHE A N 1
ATOM 1421 C CA . PHE A 1 186 ? 14.517 5.951 -25.203 1.00 89.00 186 PHE A CA 1
ATOM 1422 C C . PHE A 1 186 ? 13.369 6.183 -24.210 1.00 89.00 186 PHE A C 1
ATOM 1424 O O . PHE A 1 186 ? 13.566 6.914 -23.242 1.00 89.00 186 PHE A O 1
ATOM 1431 N N . GLN A 1 187 ? 12.210 5.542 -24.398 1.00 82.44 187 GLN A N 1
ATOM 1432 C CA . GLN A 1 187 ? 11.114 5.564 -23.419 1.00 82.44 187 GLN A CA 1
ATOM 1433 C C . GLN A 1 187 ? 11.397 4.664 -22.205 1.00 82.44 187 GLN A C 1
ATOM 1435 O O . GLN A 1 187 ? 10.739 4.779 -21.172 1.00 82.44 187 GLN A O 1
ATOM 1440 N N . GLN A 1 188 ? 12.386 3.768 -22.309 1.00 84.38 188 GLN A N 1
ATOM 1441 C CA . GLN A 1 188 ? 12.731 2.838 -21.241 1.00 84.38 188 GLN A CA 1
ATOM 1442 C C . GLN A 1 188 ? 13.573 3.513 -20.152 1.00 84.38 188 GLN A C 1
ATOM 1444 O O . GLN A 1 188 ? 14.483 4.312 -20.410 1.00 84.38 188 GLN A O 1
ATOM 1449 N N . ARG A 1 189 ? 13.306 3.148 -18.894 1.00 79.50 189 ARG A N 1
ATOM 1450 C CA . ARG A 1 189 ? 14.034 3.676 -17.734 1.00 79.50 189 ARG A CA 1
ATOM 1451 C C . ARG A 1 189 ? 15.533 3.377 -17.874 1.00 79.50 189 ARG A C 1
ATOM 1453 O O . ARG A 1 189 ? 15.930 2.249 -18.144 1.00 79.50 189 ARG A O 1
ATOM 1460 N N . ARG A 1 190 ? 16.381 4.391 -17.656 1.00 84.25 190 ARG A N 1
ATOM 1461 C CA . ARG A 1 190 ? 17.858 4.311 -17.779 1.00 84.25 190 ARG A CA 1
ATOM 1462 C C . ARG A 1 190 ? 18.380 3.918 -19.175 1.00 84.25 190 ARG A C 1
ATOM 1464 O O . ARG A 1 190 ? 19.561 3.592 -19.291 1.00 84.25 190 ARG A O 1
ATOM 1471 N N . ALA A 1 191 ? 17.572 3.992 -20.238 1.00 87.88 191 ALA A N 1
ATOM 1472 C CA . ALA A 1 191 ? 18.016 3.657 -21.596 1.00 87.88 191 ALA A CA 1
ATOM 1473 C C . ALA A 1 191 ? 19.271 4.436 -22.018 1.00 87.88 191 ALA A C 1
ATOM 1475 O O . ALA A 1 191 ? 20.261 3.843 -22.441 1.00 87.88 191 ALA A O 1
ATOM 1476 N N . ILE A 1 192 ? 19.265 5.758 -21.821 1.00 92.06 192 ILE A N 1
ATOM 1477 C CA . ILE A 1 192 ? 20.381 6.647 -22.186 1.00 92.06 192 ILE A CA 1
ATOM 1478 C C . ILE A 1 192 ? 21.674 6.251 -21.465 1.00 92.06 192 ILE A C 1
ATOM 1480 O O . ILE A 1 192 ? 22.747 6.273 -22.064 1.00 92.06 192 ILE A O 1
ATOM 1484 N N . ASP A 1 193 ? 21.581 5.856 -20.198 1.00 89.31 193 ASP A N 1
ATOM 1485 C CA . ASP A 1 193 ? 22.742 5.480 -19.386 1.00 89.31 193 ASP A CA 1
ATOM 1486 C C . ASP A 1 193 ? 23.422 4.247 -19.956 1.00 89.31 193 ASP A C 1
ATOM 1488 O O . ASP A 1 193 ? 24.640 4.194 -20.092 1.00 89.31 193 ASP A O 1
ATOM 1492 N N . ARG A 1 194 ? 22.612 3.259 -20.319 1.00 91.31 194 ARG A N 1
ATOM 1493 C CA . ARG A 1 194 ? 23.089 1.953 -20.765 1.00 91.31 194 ARG A CA 1
ATOM 1494 C C . ARG A 1 194 ? 23.571 1.976 -22.197 1.00 91.31 194 ARG A C 1
ATOM 1496 O O . ARG A 1 194 ? 24.616 1.403 -22.485 1.00 91.31 194 ARG A O 1
ATOM 1503 N N . ILE A 1 195 ? 22.868 2.706 -23.061 1.00 93.81 195 ILE A N 1
ATOM 1504 C CA . ILE A 1 195 ? 23.351 3.017 -24.406 1.00 93.81 195 ILE A CA 1
ATOM 1505 C C . ILE A 1 195 ? 24.694 3.753 -24.301 1.00 93.81 195 ILE A C 1
ATOM 1507 O O . ILE A 1 195 ? 25.635 3.387 -24.995 1.00 93.81 195 ILE A O 1
ATOM 1511 N N . GLY A 1 196 ? 24.823 4.721 -23.385 1.00 94.19 196 GLY A N 1
ATOM 1512 C CA . GLY A 1 196 ? 26.076 5.440 -23.136 1.00 94.19 196 GLY A CA 1
ATOM 1513 C C . GLY A 1 196 ? 27.226 4.532 -22.717 1.00 94.19 196 GLY A C 1
ATOM 1514 O O . GLY A 1 196 ? 28.309 4.628 -23.292 1.00 94.19 196 GLY A O 1
ATOM 1515 N N . VAL A 1 197 ? 26.986 3.608 -21.780 1.00 93.00 197 VAL A N 1
ATOM 1516 C CA . VAL A 1 197 ? 27.987 2.608 -21.373 1.00 93.00 197 VAL A CA 1
ATOM 1517 C C . VAL A 1 197 ? 28.400 1.737 -22.557 1.00 93.00 197 VAL A C 1
ATOM 1519 O O . VAL A 1 197 ? 29.595 1.599 -22.815 1.00 93.00 197 VAL A O 1
ATOM 1522 N N . GLN A 1 198 ? 27.438 1.190 -23.306 1.00 94.44 198 GLN A N 1
ATOM 1523 C CA . GLN A 1 198 ? 27.747 0.295 -24.420 1.00 94.44 198 GLN A CA 1
ATOM 1524 C C . GLN A 1 198 ? 28.468 1.009 -25.568 1.00 94.44 198 GLN A C 1
ATOM 1526 O O . GLN A 1 198 ? 29.361 0.437 -26.185 1.00 94.44 198 GLN A O 1
ATOM 1531 N N . MET A 1 199 ? 28.091 2.255 -25.854 1.00 94.75 199 MET A N 1
ATOM 1532 C CA . MET A 1 199 ? 28.713 3.054 -26.909 1.00 94.75 199 MET A CA 1
ATOM 1533 C C . MET A 1 199 ? 29.999 3.759 -26.456 1.00 94.75 199 MET A C 1
ATOM 1535 O O . MET A 1 199 ? 30.657 4.405 -27.270 1.00 94.75 199 MET A O 1
ATOM 1539 N N . GLN A 1 200 ? 30.356 3.651 -25.170 1.00 95.44 200 GLN A N 1
ATOM 1540 C CA . GLN A 1 200 ? 31.481 4.340 -24.529 1.00 95.44 200 GLN A CA 1
ATOM 1541 C C . GLN A 1 200 ? 31.445 5.868 -24.711 1.00 95.44 200 GLN A C 1
ATOM 1543 O O . GLN A 1 200 ? 32.464 6.517 -24.948 1.00 95.44 200 GLN A O 1
ATOM 1548 N N . VAL A 1 201 ? 30.257 6.463 -24.586 1.00 95.50 201 VAL A N 1
ATOM 1549 C CA . VAL A 1 201 ? 30.057 7.915 -24.692 1.00 95.50 201 VAL A CA 1
ATOM 1550 C C . VAL A 1 201 ? 29.275 8.464 -23.506 1.00 95.50 201 VAL A C 1
ATOM 1552 O O . VAL A 1 201 ? 28.513 7.768 -22.839 1.00 95.50 201 VAL A O 1
ATOM 1555 N N . SER A 1 202 ? 29.444 9.759 -23.247 1.00 96.06 202 SER A N 1
ATOM 1556 C CA . SER A 1 202 ? 28.698 10.439 -22.190 1.00 96.06 202 SER A CA 1
ATOM 1557 C C . SER A 1 202 ? 27.222 10.630 -22.562 1.00 96.06 202 SER A C 1
ATOM 1559 O O . SER A 1 202 ? 26.871 10.750 -23.740 1.00 96.06 202 SER A O 1
ATOM 1561 N N . ARG A 1 203 ? 26.358 10.789 -21.550 1.00 94.38 203 ARG A N 1
ATOM 1562 C CA . ARG A 1 203 ? 24.960 11.216 -21.748 1.00 94.38 203 ARG A CA 1
ATOM 1563 C C . ARG A 1 203 ? 24.869 12.509 -22.561 1.00 94.38 203 ARG A C 1
ATOM 1565 O O . ARG A 1 203 ? 24.033 12.616 -23.449 1.00 94.38 203 ARG A O 1
ATOM 1572 N N . ALA A 1 204 ? 25.745 13.478 -22.277 1.00 95.12 204 ALA A N 1
ATOM 1573 C CA . ALA A 1 204 ? 25.782 14.758 -22.984 1.00 95.12 204 ALA A CA 1
ATOM 1574 C C . ALA A 1 204 ? 26.047 14.568 -24.486 1.00 95.12 204 ALA A C 1
ATOM 1576 O O . ALA A 1 204 ? 25.420 15.226 -25.312 1.00 95.12 204 ALA A O 1
ATOM 1577 N N . THR A 1 205 ? 26.916 13.621 -24.847 1.00 95.81 205 THR A N 1
ATOM 1578 C CA . THR A 1 205 ? 27.171 13.250 -26.245 1.00 95.81 205 THR A CA 1
ATOM 1579 C C . THR A 1 205 ? 25.913 12.691 -26.910 1.00 95.81 205 THR A C 1
ATOM 1581 O O . THR A 1 205 ? 25.586 13.111 -28.015 1.00 95.81 205 THR A O 1
ATOM 1584 N N . ILE A 1 206 ? 25.182 11.800 -26.230 1.00 94.75 206 ILE A N 1
ATOM 1585 C CA . ILE A 1 206 ? 23.930 11.226 -26.750 1.00 94.75 206 ILE A CA 1
ATOM 1586 C C . ILE A 1 206 ? 22.875 12.315 -26.957 1.00 94.75 206 ILE A C 1
ATOM 1588 O O . ILE A 1 206 ? 22.300 12.396 -28.036 1.00 94.75 206 ILE A O 1
ATOM 1592 N N . TYR A 1 207 ? 22.660 13.196 -25.976 1.00 94.56 207 TYR A N 1
ATOM 1593 C CA . TYR A 1 207 ? 21.711 14.306 -26.121 1.00 94.56 207 TYR A CA 1
ATOM 1594 C C . TYR A 1 207 ? 22.075 15.241 -27.277 1.00 94.56 207 TYR A C 1
ATOM 1596 O O . TYR A 1 207 ? 21.196 15.652 -28.033 1.00 94.56 207 TYR A O 1
ATOM 1604 N N . ASN A 1 208 ? 23.363 15.555 -27.446 1.00 94.69 208 ASN A N 1
ATOM 1605 C CA . ASN A 1 208 ? 23.829 16.393 -28.551 1.00 94.69 208 ASN A CA 1
ATOM 1606 C C . ASN A 1 208 ? 23.571 15.752 -29.918 1.00 94.69 208 ASN A C 1
ATOM 1608 O O . ASN A 1 208 ? 23.291 16.459 -30.883 1.00 94.69 208 ASN A O 1
ATOM 1612 N N . ASP A 1 209 ? 23.677 14.431 -30.003 1.00 94.94 209 ASP A N 1
ATOM 1613 C CA . ASP A 1 209 ? 23.445 13.695 -31.240 1.00 94.94 209 ASP A CA 1
ATOM 1614 C C . ASP A 1 209 ? 21.953 13.510 -31.527 1.00 94.94 209 ASP A C 1
ATOM 1616 O O . ASP A 1 209 ? 21.541 13.726 -32.661 1.00 94.94 209 ASP A O 1
ATOM 1620 N N . MET A 1 210 ? 21.125 13.239 -30.512 1.00 92.25 210 MET A N 1
ATOM 1621 C CA . MET A 1 210 ? 19.661 13.240 -30.667 1.00 92.25 210 MET A CA 1
ATOM 1622 C C . MET A 1 210 ? 19.152 14.606 -31.134 1.00 92.25 210 MET A C 1
ATOM 1624 O O . MET A 1 210 ? 18.388 14.692 -32.085 1.00 92.25 210 MET A O 1
ATOM 1628 N N . LYS A 1 211 ? 19.676 15.691 -30.554 1.00 91.81 211 LYS A N 1
ATOM 1629 C CA . LYS A 1 211 ? 19.350 17.052 -30.995 1.00 91.81 211 LYS A CA 1
ATOM 1630 C C . LYS A 1 211 ? 19.779 17.334 -32.440 1.00 91.81 211 LYS A C 1
ATOM 1632 O O . LYS A 1 211 ? 19.186 18.191 -33.086 1.00 91.81 211 LYS A O 1
ATOM 1637 N N . ALA A 1 212 ? 20.835 16.683 -32.930 1.00 90.25 212 ALA A N 1
ATOM 1638 C CA . ALA A 1 212 ? 21.237 16.795 -34.329 1.00 90.25 212 ALA A CA 1
ATOM 1639 C C . ALA A 1 212 ? 20.256 16.048 -35.248 1.00 90.25 212 ALA A C 1
ATOM 1641 O O . ALA A 1 212 ? 19.852 16.616 -36.254 1.00 90.25 212 ALA A O 1
ATOM 1642 N N . LEU A 1 213 ? 19.808 14.848 -34.856 1.00 88.88 213 LEU A N 1
ATOM 1643 C CA . LEU A 1 213 ? 18.781 14.093 -35.587 1.00 88.88 213 LEU A CA 1
ATOM 1644 C C . LEU A 1 213 ? 17.463 14.871 -35.704 1.00 88.88 213 LEU A C 1
ATOM 1646 O O . LEU A 1 213 ? 16.894 14.950 -36.786 1.00 88.88 213 LEU A O 1
ATOM 1650 N N . ASP A 1 214 ? 17.013 15.502 -34.618 1.00 84.50 214 ASP A N 1
ATOM 1651 C CA . ASP A 1 214 ? 15.759 16.269 -34.622 1.00 84.50 214 ASP A CA 1
ATOM 1652 C C . ASP A 1 214 ? 15.823 17.512 -35.532 1.00 84.50 214 ASP A C 1
ATOM 1654 O O . ASP A 1 214 ? 14.801 17.960 -36.051 1.00 84.50 214 ASP A O 1
ATOM 1658 N N . ARG A 1 215 ? 17.021 18.080 -35.738 1.00 78.94 215 ARG A N 1
ATOM 1659 C CA . ARG A 1 215 ? 17.234 19.211 -36.658 1.00 78.94 215 ARG A CA 1
ATOM 1660 C C . ARG A 1 215 ? 17.205 18.768 -38.115 1.00 78.94 215 ARG A C 1
ATOM 1662 O O . ARG A 1 215 ? 16.533 19.414 -38.915 1.00 78.94 215 ARG A O 1
ATOM 1669 N N . ASP A 1 216 ? 17.870 17.661 -38.429 1.00 71.50 216 ASP A N 1
ATOM 1670 C CA . ASP A 1 216 ? 17.883 17.106 -39.784 1.00 71.50 216 ASP A CA 1
ATOM 1671 C C . ASP A 1 216 ? 16.455 16.727 -40.237 1.00 71.50 216 ASP A C 1
ATOM 1673 O O . ASP A 1 216 ? 16.069 17.026 -41.366 1.00 71.50 216 ASP A O 1
ATOM 1677 N N . ASP A 1 217 ? 15.622 16.178 -39.342 1.00 64.88 217 ASP A N 1
ATOM 1678 C CA . ASP A 1 217 ? 14.210 15.871 -39.636 1.00 64.88 217 ASP A CA 1
ATOM 1679 C C . ASP A 1 217 ? 13.361 17.141 -39.879 1.00 64.88 217 ASP A C 1
ATOM 1681 O O . ASP A 1 217 ? 12.453 17.147 -40.721 1.00 64.88 217 ASP A O 1
ATOM 1685 N N . SER A 1 218 ? 13.664 18.238 -39.171 1.00 63.28 218 SER A N 1
ATOM 1686 C CA . SER A 1 218 ? 12.960 19.521 -39.325 1.00 63.28 218 SER A CA 1
ATOM 1687 C C . SER A 1 218 ? 13.291 20.249 -40.636 1.00 63.28 218 SER A C 1
ATOM 1689 O O . SER A 1 218 ? 12.414 20.882 -41.223 1.00 63.28 218 SER A O 1
ATOM 1691 N N . ASP A 1 219 ? 14.515 20.100 -41.150 1.00 59.25 219 ASP A N 1
ATOM 1692 C CA . ASP A 1 219 ? 14.925 20.699 -42.428 1.00 59.25 219 ASP A CA 1
ATOM 1693 C C . ASP A 1 219 ? 14.360 19.926 -43.638 1.00 59.25 219 ASP A C 1
ATOM 1695 O O . ASP A 1 219 ? 14.004 20.526 -44.658 1.00 59.25 219 ASP A O 1
ATOM 1699 N N . VAL A 1 220 ? 14.191 18.601 -43.524 1.00 58.03 220 VAL A N 1
ATOM 1700 C CA . VAL A 1 220 ? 13.544 17.766 -44.560 1.00 58.03 220 VAL A CA 1
ATOM 1701 C C . VAL A 1 220 ? 12.045 18.063 -44.672 1.00 58.03 220 VAL A C 1
ATOM 1703 O O . VAL A 1 220 ? 11.490 18.059 -45.769 1.00 58.03 220 VAL A O 1
ATOM 1706 N N . SER A 1 221 ? 11.379 18.375 -43.559 1.00 52.69 221 SER A N 1
ATOM 1707 C CA . SER A 1 221 ? 9.953 18.731 -43.557 1.00 52.69 221 SER A CA 1
ATOM 1708 C C . SER A 1 221 ? 9.680 20.182 -43.992 1.00 52.69 221 SER A C 1
ATOM 1710 O O . SER A 1 221 ? 8.591 20.469 -44.485 1.00 52.69 221 SER A O 1
ATOM 1712 N N . ALA A 1 222 ? 10.670 21.079 -43.904 1.00 54.97 222 ALA A N 1
ATOM 1713 C CA . ALA A 1 222 ? 10.578 22.463 -44.384 1.00 54.97 222 ALA A CA 1
ATOM 1714 C C . ALA A 1 222 ? 10.900 22.645 -45.885 1.00 54.97 222 ALA A C 1
ATOM 1716 O O . ALA A 1 222 ? 10.520 23.657 -46.470 1.00 54.97 222 ALA A O 1
ATOM 1717 N N . SER A 1 223 ? 11.579 21.684 -46.520 1.00 52.78 223 SER A N 1
ATOM 1718 C CA . SER A 1 223 ? 12.001 21.739 -47.934 1.00 52.78 223 SER A CA 1
ATOM 1719 C C . SER A 1 223 ? 11.077 20.979 -48.905 1.00 52.78 223 SER A C 1
ATOM 1721 O O . SER A 1 223 ? 11.361 20.906 -50.099 1.00 52.78 223 SER A O 1
ATOM 1723 N N . GLY A 1 224 ? 9.964 20.432 -48.403 1.00 50.75 224 GLY A N 1
ATOM 1724 C CA . GLY A 1 224 ? 8.972 19.656 -49.160 1.00 50.75 224 GLY A CA 1
ATOM 1725 C C . GLY A 1 224 ? 7.704 20.410 -49.589 1.00 50.75 224 GLY A C 1
ATOM 1726 O O . GLY A 1 224 ? 6.707 19.749 -49.877 1.00 50.75 224 GLY A O 1
ATOM 1727 N N . PHE A 1 225 ? 7.719 21.748 -49.619 1.00 40.88 225 PHE A N 1
ATOM 1728 C CA . PHE A 1 225 ? 6.622 22.589 -50.126 1.00 40.88 225 PHE A CA 1
ATOM 1729 C C . PHE A 1 225 ? 7.061 23.445 -51.314 1.00 40.88 225 PHE A C 1
ATOM 1731 O O . PHE A 1 225 ? 8.165 24.032 -51.242 1.00 40.88 225 PHE A O 1
#